Protein AF-A0A133VHR5-F1 (afdb_monomer_lite)

Sequence (218 aa):
MLFYFDTDESASPFDILMAHDAGFDEVVPYQGVTADRVGELVQDAIFPRGPKGVKHTSFFMGGSDVEEVKEILENTKDAMFPPFEASVMVDPRGSNTTASAMVAKVERGLAEIGEGSLENKKVVILAGTGPVGRIAAMLCANEGADVTITSRNEDRAKNIAGDLSEESGHEIQGIRASSDEETYDAIKDAEVILSAGPEGVRIISEDTLKKLEGKTRV

Foldseek 3Di:
DEEEEELAQDDDPVVVVVCVVVPQPDYHYDYNDFLVRLLVVLLVLQPPLPLVCLQSYEYEYEYAPPVRSVSSVVSNVVSADPSRDYHYHYAYVNQQVLLVVVQVVQQVLCVVVVNHGLAAFAEEEFQLLDSNSLNNQLVSQLSHHAAEYEDQDQVSQQVSQVVSCVVNVGRYHGGYDNDQVSLLVRPLRGQEYHYPDDPPDDRHDPVSVVVSPDDHHD

InterPro domains:
  IPR006151 Quinate/shikimate 5-dehydrogenase/glutamyl-tRNA reductase [PF01488] (113-212)
  IPR015259 Methylene-tetrahydromethanopterin dehydrogenase, N-terminal [PF09176] (13-92)
  IPR036291 NAD(P)-binding domain superfamily [SSF51735] (108-195)
  IPR037089 Methylene-tetrahydromethanopterin dehydrogenase, N-terminal domain superfamily [G3DSA:3.40.50.10280] (1-125)
  IPR046346 Aminoacid dehydrogenase-like, N-terminal domain superfamily [SSF53223] (1-92)

Structure (mmCIF, N/CA/C/O backbone):
data_AF-A0A133VHR5-F1
#
_entry.id   AF-A0A133VHR5-F1
#
loop_
_atom_site.group_PDB
_atom_site.id
_atom_site.type_symbol
_atom_site.label_atom_id
_atom_site.label_alt_id
_atom_site.label_comp_id
_atom_site.label_asym_id
_atom_site.label_entity_id
_atom_site.label_seq_id
_atom_site.pdbx_PDB_ins_code
_atom_site.Cartn_x
_atom_site.Cartn_y
_atom_site.Cartn_z
_atom_site.occupancy
_atom_site.B_iso_or_equiv
_atom_site.auth_seq_id
_atom_site.auth_comp_id
_atom_site.auth_asym_id
_atom_site.auth_atom_id
_atom_site.pdbx_PDB_model_num
ATOM 1 N N . MET A 1 1 ? 5.607 -8.160 -22.522 1.00 94.56 1 MET A N 1
ATOM 2 C CA . MET A 1 1 ? 6.840 -8.547 -21.799 1.00 94.56 1 MET A CA 1
ATOM 3 C C . MET A 1 1 ? 6.965 -7.650 -20.592 1.00 94.56 1 MET A C 1
ATOM 5 O O . MET A 1 1 ? 6.921 -6.435 -20.768 1.00 94.56 1 MET A O 1
ATOM 9 N N . LEU A 1 2 ? 7.099 -8.247 -19.415 1.00 98.31 2 LEU A N 1
ATOM 10 C CA . LEU A 1 2 ? 7.311 -7.556 -18.153 1.00 98.31 2 LEU A CA 1
ATOM 11 C C . LEU A 1 2 ? 8.746 -7.781 -17.681 1.00 98.31 2 LEU A C 1
ATOM 13 O O . LEU A 1 2 ? 9.173 -8.925 -17.549 1.00 98.31 2 LEU A O 1
ATOM 17 N N . PHE A 1 3 ? 9.473 -6.705 -17.416 1.00 98.31 3 PHE A N 1
ATOM 18 C CA . PHE A 1 3 ? 10.715 -6.758 -16.655 1.00 98.31 3 PHE A CA 1
ATOM 19 C C . PHE A 1 3 ? 10.379 -6.513 -15.190 1.00 98.31 3 PHE A C 1
ATOM 21 O O . PHE A 1 3 ? 9.860 -5.453 -14.849 1.00 98.31 3 PHE A O 1
ATOM 28 N N . TYR A 1 4 ? 10.627 -7.506 -14.345 1.00 98.44 4 TYR A N 1
ATOM 29 C CA . TYR A 1 4 ? 10.383 -7.408 -12.913 1.00 98.44 4 TYR A CA 1
ATOM 30 C C . TYR A 1 4 ? 11.700 -7.109 -12.200 1.00 98.44 4 TYR A C 1
ATOM 32 O O . TYR A 1 4 ? 12.599 -7.942 -12.190 1.00 98.44 4 TYR A O 1
ATOM 40 N N . PHE A 1 5 ? 11.814 -5.913 -11.635 1.00 98.31 5 PHE A N 1
ATOM 41 C CA . PHE A 1 5 ? 12.939 -5.462 -10.831 1.00 98.31 5 PHE A CA 1
ATOM 42 C C . PHE A 1 5 ? 12.605 -5.635 -9.349 1.00 98.31 5 PHE A C 1
ATOM 44 O O . PHE A 1 5 ? 11.741 -4.943 -8.812 1.00 98.31 5 PHE A O 1
ATOM 51 N N . ASP A 1 6 ? 13.275 -6.586 -8.709 1.00 97.81 6 ASP A N 1
ATOM 52 C CA . ASP A 1 6 ? 13.144 -6.872 -7.284 1.00 97.81 6 ASP A CA 1
ATOM 53 C C . ASP A 1 6 ? 14.417 -6.422 -6.554 1.00 97.81 6 ASP A C 1
ATOM 55 O O . ASP A 1 6 ? 15.533 -6.732 -6.991 1.00 97.81 6 ASP A O 1
ATOM 59 N N . THR A 1 7 ? 14.256 -5.685 -5.454 1.00 97.81 7 THR A N 1
ATOM 60 C CA . THR A 1 7 ? 15.375 -5.272 -4.590 1.00 97.81 7 THR A CA 1
ATOM 61 C C . THR A 1 7 ? 15.960 -6.439 -3.801 1.00 97.81 7 THR A C 1
ATOM 63 O O . THR A 1 7 ? 17.101 -6.377 -3.349 1.00 97.81 7 THR A O 1
ATOM 66 N N . ASP A 1 8 ? 15.193 -7.512 -3.610 1.00 97.19 8 ASP A N 1
ATOM 67 C CA . ASP A 1 8 ? 15.601 -8.653 -2.805 1.00 97.19 8 ASP A CA 1
ATOM 68 C C . ASP A 1 8 ? 16.544 -9.581 -3.591 1.00 97.19 8 ASP A C 1
ATOM 70 O O . ASP A 1 8 ? 16.533 -9.649 -4.823 1.00 97.19 8 ASP A O 1
ATOM 74 N N . GLU A 1 9 ? 17.350 -10.369 -2.870 1.00 96.31 9 GLU A N 1
ATOM 75 C CA . GLU A 1 9 ? 18.269 -11.356 -3.467 1.00 96.31 9 GLU A CA 1
ATOM 76 C C . GLU A 1 9 ? 17.553 -12.425 -4.305 1.00 96.31 9 GLU A C 1
ATOM 78 O O . GLU A 1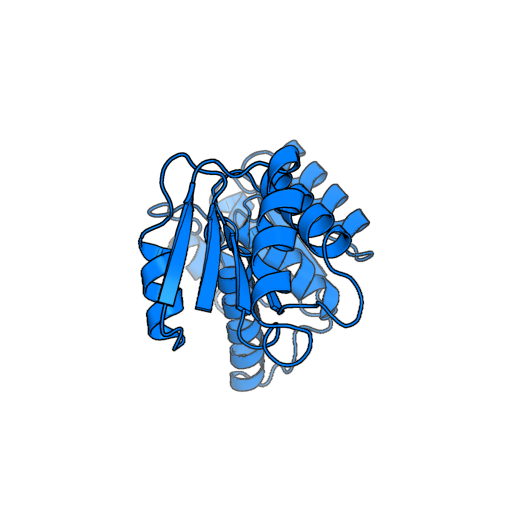 9 ? 18.168 -13.123 -5.108 1.00 96.31 9 GLU A O 1
ATOM 83 N N . SER A 1 10 ? 16.252 -12.608 -4.092 1.00 95.94 10 SER A N 1
ATOM 84 C CA . SER A 1 10 ? 15.419 -13.541 -4.837 1.00 95.94 10 SER A CA 1
ATOM 85 C C . SER A 1 10 ? 14.107 -12.872 -5.191 1.00 95.94 10 SER A C 1
ATOM 87 O O . SER A 1 10 ? 13.404 -12.387 -4.311 1.00 95.94 10 SER A O 1
ATOM 89 N N . ALA A 1 11 ? 13.770 -12.914 -6.478 1.00 95.19 11 ALA A N 1
ATOM 90 C CA . ALA A 1 11 ? 12.534 -12.344 -6.985 1.00 95.19 11 ALA A CA 1
ATOM 91 C C . ALA A 1 11 ? 11.340 -13.106 -6.412 1.00 95.19 11 ALA A C 1
ATOM 93 O O . ALA A 1 11 ? 11.332 -14.343 -6.411 1.00 95.19 11 ALA A O 1
ATOM 94 N N . SER A 1 12 ? 10.334 -12.369 -5.956 1.00 95.44 12 SER A N 1
ATOM 95 C CA . SER A 1 12 ? 9.112 -12.924 -5.381 1.00 95.44 12 SER A CA 1
ATOM 96 C C . SER A 1 12 ? 8.389 -13.871 -6.353 1.00 95.44 12 SER A C 1
ATOM 98 O O . SER A 1 12 ? 7.904 -13.440 -7.405 1.00 95.44 12 SER A O 1
ATOM 100 N N . PRO A 1 13 ? 8.234 -15.167 -6.013 1.00 95.81 13 PRO A N 1
ATOM 101 C CA . PRO A 1 13 ? 7.432 -16.079 -6.824 1.00 95.81 13 PRO A CA 1
ATOM 102 C C . PRO A 1 13 ? 5.958 -15.673 -6.874 1.00 95.81 13 PRO A C 1
ATOM 104 O O . PRO A 1 13 ? 5.289 -15.935 -7.869 1.00 95.81 13 PRO A O 1
ATOM 107 N N . PHE A 1 14 ? 5.457 -15.037 -5.809 1.00 94.88 14 PHE A N 1
ATOM 108 C CA . PHE A 1 14 ? 4.088 -14.534 -5.753 1.00 94.88 14 PHE A CA 1
ATOM 109 C C . PHE A 1 14 ? 3.848 -13.517 -6.867 1.00 94.88 14 PHE A C 1
ATOM 111 O O . PHE A 1 14 ? 2.909 -13.667 -7.643 1.00 94.88 14 PHE A O 1
ATOM 118 N N . ASP A 1 15 ? 4.744 -12.543 -7.007 1.00 96.06 15 ASP A N 1
ATOM 119 C CA . ASP A 1 15 ? 4.558 -11.475 -7.982 1.00 96.06 15 ASP A CA 1
ATO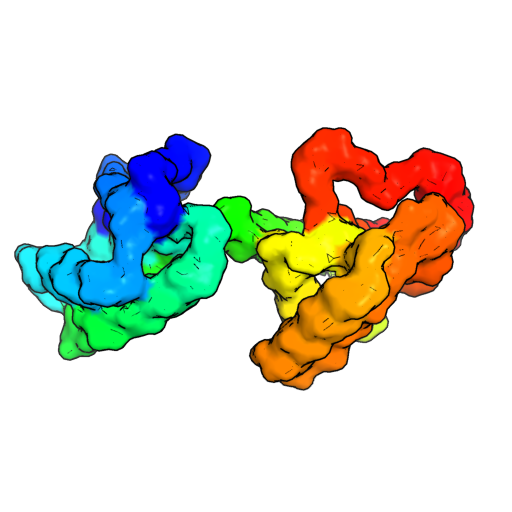M 120 C C . ASP A 1 15 ? 4.752 -11.954 -9.427 1.00 96.06 15 ASP A C 1
ATOM 122 O O . ASP A 1 15 ? 4.036 -11.522 -10.331 1.00 96.06 15 ASP A O 1
ATOM 126 N N . ILE A 1 16 ? 5.653 -12.918 -9.653 1.00 96.94 16 ILE A N 1
ATOM 127 C CA . ILE A 1 16 ? 5.813 -13.567 -10.964 1.00 96.94 16 ILE A CA 1
ATOM 128 C C . ILE A 1 16 ? 4.520 -14.288 -11.377 1.00 96.94 16 ILE A C 1
ATOM 130 O O . ILE A 1 16 ? 4.076 -14.152 -12.518 1.00 96.94 16 ILE A O 1
ATOM 134 N N . LEU A 1 17 ? 3.903 -15.039 -10.458 1.00 96.81 17 LEU A N 1
ATOM 135 C CA . LEU A 1 17 ? 2.634 -15.725 -10.720 1.00 96.81 17 LEU A CA 1
ATOM 136 C C . LEU A 1 17 ? 1.507 -14.723 -10.989 1.00 96.81 17 LEU A C 1
ATOM 138 O O . LEU A 1 17 ? 0.805 -14.856 -11.989 1.00 96.81 17 LEU A O 1
ATOM 142 N N . MET A 1 18 ? 1.391 -13.683 -10.159 1.00 95.56 18 MET A N 1
ATOM 143 C CA . MET A 1 18 ? 0.383 -12.634 -10.332 1.00 95.56 18 MET A CA 1
ATOM 144 C C . MET A 1 18 ? 0.521 -11.909 -11.675 1.00 95.56 18 MET A C 1
ATOM 146 O O . MET A 1 18 ? -0.486 -11.619 -12.319 1.00 95.56 18 MET A O 1
ATOM 150 N N . ALA A 1 19 ? 1.746 -11.646 -12.135 1.00 96.50 19 ALA A N 1
ATOM 151 C CA . ALA A 1 19 ? 1.981 -11.045 -13.443 1.00 96.50 19 ALA A CA 1
ATOM 152 C C . ALA A 1 19 ? 1.509 -11.950 -14.596 1.00 96.50 19 ALA A C 1
ATOM 154 O O . ALA A 1 19 ? 0.876 -11.472 -15.541 1.00 96.50 19 ALA A O 1
ATOM 155 N N . HIS A 1 20 ? 1.761 -13.258 -14.521 1.00 97.25 20 HIS A N 1
ATOM 156 C CA . HIS A 1 20 ? 1.242 -14.195 -15.519 1.00 97.25 20 HIS A CA 1
ATOM 157 C C . HIS A 1 20 ? -0.287 -14.293 -15.485 1.00 97.25 20 HIS A C 1
ATOM 159 O O . HIS A 1 20 ? -0.917 -14.233 -16.542 1.00 97.25 20 HIS A O 1
ATOM 165 N N . ASP A 1 21 ? -0.891 -14.359 -14.298 1.00 96.62 21 ASP A N 1
ATOM 166 C CA . ASP A 1 21 ? -2.350 -14.383 -14.138 1.00 96.62 21 ASP A CA 1
ATOM 167 C C . ASP A 1 21 ? -3.013 -13.080 -14.624 1.00 96.62 21 ASP A C 1
ATOM 169 O O . ASP A 1 21 ? -4.142 -13.098 -15.117 1.00 96.62 21 ASP A O 1
ATOM 173 N N . ALA A 1 22 ? -2.295 -11.952 -14.567 1.00 94.81 22 ALA A N 1
ATOM 174 C CA . ALA A 1 22 ? -2.710 -10.678 -15.156 1.00 94.81 22 ALA A CA 1
ATOM 175 C C . ALA A 1 22 ? -2.602 -10.639 -16.697 1.00 94.81 22 ALA A C 1
ATOM 177 O O . ALA A 1 22 ? -3.050 -9.674 -17.320 1.00 94.81 22 ALA A O 1
ATOM 178 N N . GLY A 1 23 ? -2.043 -11.679 -17.325 1.00 96.31 23 GLY A N 1
ATOM 179 C CA . GLY A 1 23 ? -1.989 -11.844 -18.778 1.00 96.31 23 GLY A CA 1
ATOM 180 C C . GLY A 1 23 ? -0.668 -11.441 -19.435 1.00 96.31 23 GLY A C 1
ATOM 181 O O . GLY A 1 23 ? -0.636 -11.272 -20.654 1.00 96.31 23 GLY A O 1
ATOM 182 N N . PHE A 1 24 ? 0.423 -11.275 -18.678 1.00 96.88 24 PHE A N 1
ATOM 183 C CA . PHE A 1 24 ? 1.741 -11.082 -19.285 1.00 96.88 24 PHE A CA 1
ATOM 184 C C . PHE A 1 24 ? 2.264 -12.390 -19.894 1.00 96.88 24 PHE A C 1
ATOM 186 O O . PHE A 1 24 ? 2.421 -13.395 -19.200 1.00 96.88 24 PHE A O 1
ATOM 193 N N . ASP A 1 25 ? 2.597 -12.347 -21.190 1.00 95.75 25 ASP A N 1
ATOM 194 C CA . ASP A 1 25 ? 3.140 -13.509 -21.912 1.00 95.75 25 ASP A CA 1
ATOM 195 C C . ASP A 1 25 ? 4.492 -13.970 -21.345 1.00 95.75 25 ASP A C 1
ATOM 197 O O . ASP A 1 25 ? 4.763 -15.159 -21.245 1.00 95.75 25 ASP A O 1
ATOM 201 N N . GLU A 1 26 ? 5.342 -13.010 -20.974 1.00 96.88 26 GLU A N 1
ATOM 202 C CA . GLU A 1 26 ? 6.712 -13.230 -20.511 1.00 96.88 26 GLU A CA 1
ATOM 203 C C . GLU A 1 26 ? 7.011 -12.283 -19.352 1.00 96.88 26 GLU A C 1
ATOM 205 O O . GLU A 1 26 ? 6.799 -11.067 -19.481 1.00 96.88 26 GLU A O 1
ATOM 210 N N . VAL A 1 27 ? 7.535 -12.843 -18.260 1.00 98.06 27 VAL A N 1
ATOM 211 C CA . VAL A 1 27 ? 7.960 -12.129 -17.052 1.00 98.06 27 VAL A CA 1
ATOM 212 C C . VAL A 1 27 ? 9.433 -12.447 -16.810 1.00 98.06 27 VAL A C 1
ATOM 214 O O . VAL A 1 27 ? 9.799 -13.595 -16.567 1.00 98.06 27 VAL A O 1
ATOM 217 N N . VAL A 1 28 ? 10.290 -11.431 -16.900 1.00 98.06 28 VAL A N 1
ATOM 218 C CA . VAL A 1 28 ? 11.746 -11.566 -16.770 1.00 98.06 28 VAL A CA 1
ATOM 219 C C . VAL A 1 28 ? 12.186 -10.955 -15.438 1.00 98.06 28 VAL A C 1
ATOM 221 O O . VAL A 1 28 ? 12.232 -9.726 -15.333 1.00 98.06 28 VAL A O 1
ATOM 224 N N . PRO A 1 29 ? 12.496 -11.772 -14.415 1.00 97.75 29 PRO A N 1
ATOM 225 C CA . PRO A 1 29 ? 12.917 -11.267 -13.117 1.00 97.75 29 PRO A CA 1
ATOM 226 C C . PRO A 1 29 ? 14.395 -10.860 -13.106 1.00 97.75 29 PRO A C 1
ATOM 228 O O . PRO A 1 29 ? 15.266 -11.591 -13.578 1.00 97.75 29 PRO A O 1
ATOM 231 N N . TYR A 1 30 ? 14.668 -9.721 -12.484 1.00 97.94 30 TYR A N 1
ATOM 232 C CA . TYR A 1 30 ? 15.981 -9.256 -12.061 1.00 97.94 30 TYR A CA 1
ATOM 233 C C . TYR A 1 30 ? 15.949 -9.087 -10.545 1.00 97.94 30 TYR A C 1
ATOM 235 O O . TYR A 1 30 ? 15.008 -8.528 -9.992 1.00 97.94 30 TYR A O 1
ATOM 243 N N . GLN A 1 31 ? 16.985 -9.596 -9.894 1.00 97.12 31 GLN A N 1
ATOM 244 C CA . GLN A 1 31 ? 17.107 -9.682 -8.441 1.00 97.12 31 GLN A CA 1
ATOM 245 C C . GLN A 1 31 ? 18.234 -8.767 -7.979 1.00 97.12 31 GLN A C 1
ATOM 247 O O . GLN A 1 31 ? 19.185 -8.548 -8.742 1.00 97.12 31 GLN A O 1
ATOM 252 N N . GLY A 1 32 ? 18.144 -8.262 -6.749 1.00 97.12 32 GLY A N 1
ATOM 253 C CA . GLY A 1 32 ? 19.105 -7.305 -6.209 1.00 97.12 32 GLY A CA 1
ATOM 254 C C . GLY A 1 32 ? 19.282 -6.096 -7.126 1.00 97.12 32 GLY A C 1
ATOM 255 O O . GLY A 1 32 ? 20.412 -5.670 -7.377 1.00 97.12 32 GLY A O 1
ATOM 256 N N . VAL A 1 33 ? 18.189 -5.622 -7.734 1.00 97.88 33 VAL A N 1
ATOM 257 C CA . VAL A 1 33 ? 18.219 -4.392 -8.528 1.00 97.88 33 VAL A CA 1
ATOM 258 C C . VAL A 1 33 ? 18.330 -3.223 -7.567 1.00 97.88 33 VAL A C 1
ATOM 260 O O . VAL A 1 33 ? 17.618 -3.170 -6.571 1.00 97.88 33 VAL A O 1
ATOM 263 N N . THR A 1 34 ? 19.223 -2.302 -7.896 1.00 98.19 34 THR A N 1
ATOM 264 C CA . THR A 1 34 ? 19.478 -1.088 -7.133 1.00 98.19 34 THR A CA 1
ATOM 265 C C . THR A 1 34 ? 19.182 0.145 -7.980 1.00 98.19 34 THR A C 1
ATOM 267 O O . THR A 1 34 ? 19.195 0.092 -9.220 1.00 98.19 34 THR A O 1
ATOM 270 N N . ALA A 1 35 ? 18.937 1.270 -7.319 1.00 97.75 35 ALA A N 1
ATOM 271 C CA . ALA A 1 35 ? 18.626 2.543 -7.943 1.00 97.75 35 ALA A CA 1
ATOM 272 C C . ALA A 1 35 ? 19.740 3.006 -8.894 1.00 97.75 35 ALA A C 1
ATOM 274 O O . ALA A 1 35 ? 19.448 3.492 -9.986 1.00 97.75 35 ALA A O 1
ATOM 275 N N . ASP A 1 36 ? 21.013 2.796 -8.549 1.00 96.81 36 ASP A N 1
ATOM 276 C CA . ASP A 1 36 ? 22.153 3.178 -9.393 1.00 96.81 36 ASP A CA 1
ATOM 277 C C . ASP A 1 36 ? 22.256 2.353 -10.686 1.00 96.81 36 ASP A C 1
ATOM 279 O O . ASP A 1 36 ? 22.803 2.828 -11.682 1.00 96.81 36 ASP A O 1
ATOM 283 N N . ARG A 1 37 ? 21.693 1.140 -10.705 1.00 96.38 37 ARG A N 1
ATOM 284 C CA . ARG A 1 37 ? 21.765 0.223 -11.850 1.00 96.38 37 ARG A CA 1
ATOM 285 C C . ARG A 1 37 ? 20.533 0.270 -12.753 1.00 96.38 37 ARG A C 1
ATOM 287 O O . ARG A 1 37 ? 20.636 -0.056 -13.938 1.00 96.38 37 ARG A O 1
ATOM 294 N N . VAL A 1 38 ? 19.360 0.635 -12.228 1.00 98.12 38 VAL A N 1
ATOM 295 C CA . VAL A 1 38 ? 18.099 0.477 -12.974 1.00 98.12 38 VAL A CA 1
ATOM 296 C C . VAL A 1 38 ? 18.048 1.301 -14.263 1.00 98.12 38 VAL A C 1
ATOM 298 O O . VAL A 1 38 ? 17.493 0.835 -15.257 1.00 98.12 38 VAL A O 1
ATOM 301 N N . GLY A 1 39 ? 18.676 2.480 -14.291 1.00 97.56 39 GLY A N 1
ATOM 302 C CA . GLY A 1 39 ? 18.651 3.357 -15.463 1.00 97.56 39 GLY A CA 1
ATOM 303 C C . GLY A 1 39 ? 19.212 2.691 -16.725 1.00 97.56 39 GLY A C 1
ATOM 304 O O . GLY A 1 39 ? 18.585 2.751 -17.784 1.00 97.56 39 GLY A O 1
ATOM 305 N N . GLU A 1 40 ? 20.343 1.989 -16.608 1.00 97.12 40 GLU A N 1
ATOM 306 C CA . GLU A 1 40 ? 20.947 1.250 -17.727 1.00 97.12 40 GLU A CA 1
ATOM 307 C C . GLU A 1 40 ? 20.036 0.106 -18.199 1.00 97.12 40 GLU A C 1
ATOM 309 O O . GLU A 1 40 ? 19.802 -0.052 -19.397 1.00 97.12 40 GLU A O 1
ATOM 314 N N . LEU A 1 41 ? 19.448 -0.646 -17.259 1.00 97.88 41 LEU A N 1
ATOM 315 C CA . LEU A 1 41 ? 18.530 -1.749 -17.571 1.00 97.88 41 LEU A CA 1
ATOM 316 C C . LEU A 1 41 ? 17.279 -1.265 -18.317 1.00 97.88 41 LEU A C 1
ATOM 318 O O . LEU A 1 41 ? 16.821 -1.916 -19.260 1.00 97.88 41 LEU A O 1
ATOM 322 N N . VAL A 1 42 ? 16.724 -0.125 -17.903 1.00 97.88 42 VAL A N 1
ATOM 323 C CA . VAL A 1 42 ? 15.549 0.485 -18.537 1.00 97.88 42 VAL A CA 1
ATOM 324 C C . VAL A 1 42 ? 15.887 0.937 -19.952 1.00 97.88 42 VAL A C 1
ATOM 326 O O . VAL A 1 42 ? 15.153 0.597 -20.882 1.00 97.88 42 VAL A O 1
ATOM 329 N N . GLN A 1 43 ? 17.010 1.636 -20.141 1.00 95.75 43 GLN A N 1
ATOM 330 C CA . GLN A 1 43 ? 17.453 2.083 -21.464 1.00 95.75 43 GLN A CA 1
ATOM 331 C C . GLN A 1 43 ? 17.658 0.903 -22.423 1.00 95.75 43 GLN A C 1
ATOM 333 O O . GLN A 1 43 ? 17.126 0.908 -23.539 1.00 95.75 43 GLN A O 1
ATOM 338 N N . ASP A 1 44 ? 18.329 -0.155 -21.968 1.00 96.12 44 ASP A N 1
ATOM 339 C CA . ASP A 1 44 ? 18.528 -1.378 -22.751 1.00 96.12 44 ASP A CA 1
ATOM 340 C C . ASP A 1 44 ? 17.200 -2.057 -23.134 1.00 96.12 44 ASP A C 1
ATOM 342 O O . ASP A 1 44 ? 17.082 -2.637 -24.217 1.00 96.12 44 ASP A O 1
ATOM 346 N N . ALA A 1 45 ? 16.172 -1.960 -22.288 1.00 96.19 45 ALA A N 1
ATOM 347 C CA . ALA A 1 45 ? 14.863 -2.559 -22.533 1.00 96.19 45 ALA A CA 1
ATOM 348 C C . ALA A 1 45 ? 13.955 -1.738 -23.474 1.00 96.19 45 ALA A C 1
ATOM 350 O O . ALA A 1 45 ? 13.125 -2.325 -24.183 1.00 96.19 45 ALA A O 1
ATOM 351 N N . ILE A 1 46 ? 14.084 -0.405 -23.516 1.00 95.81 46 ILE A N 1
ATOM 352 C CA . ILE A 1 46 ? 13.188 0.463 -24.310 1.00 95.81 46 ILE A CA 1
ATOM 353 C C . ILE A 1 46 ? 13.638 0.650 -25.769 1.00 95.81 46 ILE A C 1
ATOM 355 O O . ILE A 1 46 ? 12.790 0.823 -26.650 1.00 95.81 46 ILE A O 1
ATOM 359 N N . PHE A 1 47 ? 14.937 0.562 -26.075 1.00 93.62 47 PHE A N 1
ATOM 360 C CA . PHE A 1 47 ? 15.451 0.800 -27.434 1.00 93.62 47 PHE A CA 1
ATOM 361 C C . PHE A 1 47 ? 15.171 -0.299 -28.478 1.00 93.62 47 PHE A C 1
ATOM 363 O O . PHE A 1 47 ? 14.779 0.048 -29.599 1.00 93.62 47 PHE A O 1
ATOM 370 N N . PRO A 1 48 ? 15.329 -1.608 -28.189 1.00 93.06 48 PRO A N 1
ATOM 371 C CA . PRO A 1 48 ? 15.382 -2.644 -29.231 1.00 93.06 48 PRO A CA 1
ATOM 372 C C . PRO A 1 48 ? 14.117 -2.785 -30.086 1.00 93.06 48 PRO A C 1
ATOM 374 O O . PRO A 1 48 ? 14.171 -3.286 -31.209 1.00 93.06 48 PRO A O 1
ATOM 377 N N . ARG A 1 49 ? 12.962 -2.353 -29.567 1.00 88.62 49 ARG A N 1
ATOM 378 C CA . ARG A 1 49 ? 11.655 -2.458 -30.240 1.00 88.62 49 ARG A CA 1
ATOM 379 C C . ARG A 1 49 ? 11.216 -1.164 -30.933 1.00 88.62 49 ARG A C 1
ATOM 381 O O . ARG A 1 49 ? 10.157 -1.134 -31.570 1.00 88.62 49 ARG A O 1
ATOM 388 N N . GLY A 1 50 ? 12.023 -0.108 -30.835 1.00 92.31 50 GLY A N 1
ATOM 389 C CA . GLY A 1 50 ? 11.717 1.208 -31.379 1.00 92.31 50 GLY A CA 1
ATOM 390 C C . GLY A 1 50 ? 10.483 1.877 -30.743 1.00 92.31 50 GLY A C 1
ATOM 391 O O . GLY A 1 50 ? 9.758 1.265 -29.953 1.00 92.31 50 GLY A O 1
ATOM 392 N N . PRO A 1 51 ? 10.158 3.111 -31.167 1.00 92.75 51 PRO A N 1
ATOM 393 C CA . PRO A 1 51 ? 9.065 3.904 -30.590 1.00 92.75 51 PRO A CA 1
ATOM 394 C C . PRO A 1 51 ? 7.677 3.252 -30.650 1.00 92.75 51 PRO A C 1
ATOM 396 O O . PRO A 1 51 ? 6.810 3.515 -29.828 1.00 92.75 51 PRO A O 1
ATOM 399 N N . LYS A 1 52 ? 7.420 2.399 -31.651 1.00 93.19 52 LYS A N 1
ATOM 400 C CA . LYS A 1 52 ? 6.124 1.709 -31.781 1.00 93.19 52 LYS A CA 1
ATOM 401 C C . LYS A 1 52 ? 6.022 0.469 -30.902 1.00 93.19 52 LYS A C 1
ATOM 403 O O . LYS A 1 52 ? 4.909 0.083 -30.556 1.00 93.19 52 LYS A O 1
ATOM 408 N N . GLY A 1 53 ? 7.147 -0.187 -30.628 1.00 94.06 53 GLY A N 1
ATOM 409 C CA . GLY A 1 53 ? 7.182 -1.467 -29.934 1.00 94.06 53 GLY A CA 1
ATOM 410 C C . GLY A 1 53 ? 7.442 -1.352 -28.432 1.00 94.06 53 GLY A C 1
ATOM 411 O O . GLY A 1 53 ? 7.091 -2.280 -27.708 1.00 94.06 53 GLY A O 1
ATOM 412 N N . VAL A 1 54 ? 7.983 -0.221 -27.961 1.00 95.75 54 VAL A N 1
ATOM 413 C CA . VAL A 1 54 ? 8.235 0.052 -26.531 1.00 95.75 54 VAL A CA 1
ATOM 414 C C . VAL A 1 54 ? 6.974 -0.076 -25.667 1.00 95.75 54 VAL A C 1
ATOM 416 O O . VAL A 1 54 ? 7.037 -0.614 -24.571 1.00 95.75 54 VAL A O 1
ATOM 419 N N . LYS A 1 55 ? 5.795 0.247 -26.213 1.00 93.31 55 LYS A N 1
ATOM 420 C CA . LYS A 1 55 ? 4.492 0.060 -25.545 1.00 93.31 55 LYS A CA 1
ATOM 421 C C . LYS A 1 55 ? 4.141 -1.397 -25.190 1.00 93.31 55 LYS A C 1
ATOM 423 O O . LYS A 1 55 ? 3.151 -1.635 -24.513 1.00 93.31 55 LYS A O 1
ATOM 428 N N . HIS A 1 56 ? 4.883 -2.376 -25.716 1.00 94.81 56 HIS A N 1
ATOM 429 C CA . HIS A 1 56 ? 4.737 -3.807 -25.400 1.00 94.81 56 HIS A CA 1
ATOM 430 C C . HIS A 1 56 ? 5.779 -4.298 -24.377 1.00 94.81 56 HIS A C 1
ATOM 432 O O . HIS A 1 56 ? 5.938 -5.511 -24.159 1.00 94.81 56 HIS A O 1
ATOM 438 N N . THR A 1 57 ? 6.514 -3.354 -23.797 1.00 96.19 57 THR A N 1
ATOM 439 C CA . THR A 1 57 ? 7.415 -3.517 -22.664 1.00 96.19 57 THR A CA 1
ATOM 440 C C . THR A 1 57 ? 6.781 -2.831 -21.458 1.00 96.19 57 THR A C 1
ATOM 442 O O . THR A 1 57 ? 6.161 -1.773 -21.579 1.00 96.19 57 THR A O 1
ATOM 445 N N . SER A 1 58 ? 6.908 -3.449 -20.293 1.00 97.56 58 SER A N 1
ATOM 446 C CA . SER A 1 58 ? 6.477 -2.876 -19.022 1.00 97.56 58 SER A CA 1
ATOM 447 C C . SER A 1 58 ? 7.507 -3.203 -17.951 1.00 97.56 58 SER A C 1
ATOM 449 O O . SER A 1 58 ? 8.221 -4.202 -18.072 1.00 97.56 58 SER A O 1
ATOM 451 N N . PHE A 1 59 ? 7.559 -2.377 -16.916 1.00 98.38 59 PHE A N 1
ATOM 452 C CA . PHE A 1 59 ? 8.406 -2.572 -15.749 1.00 98.38 59 PHE A CA 1
ATOM 453 C C . PHE A 1 59 ? 7.532 -2.776 -14.518 1.00 98.38 59 PHE A C 1
ATOM 455 O O . PHE A 1 59 ? 6.559 -2.051 -14.316 1.00 98.38 59 PHE A O 1
ATOM 462 N N . PHE A 1 60 ? 7.880 -3.761 -13.705 1.00 98.38 60 PHE A N 1
ATOM 463 C CA . PHE A 1 60 ? 7.292 -3.970 -12.393 1.00 98.38 60 PHE A CA 1
ATOM 464 C C . PHE A 1 60 ? 8.390 -3.873 -11.340 1.00 98.38 60 PHE A C 1
ATOM 466 O O . PHE A 1 60 ? 9.460 -4.443 -11.529 1.00 98.38 60 PHE A O 1
ATOM 473 N N . MET A 1 61 ? 8.141 -3.134 -10.265 1.00 97.81 61 MET A N 1
ATOM 474 C CA . MET A 1 61 ? 9.096 -2.900 -9.186 1.00 97.81 61 MET A CA 1
ATOM 475 C C . MET A 1 61 ? 8.537 -3.452 -7.885 1.00 97.81 61 MET A C 1
ATOM 477 O O . MET A 1 61 ? 7.435 -3.082 -7.469 1.00 97.81 61 MET A O 1
ATOM 481 N N . GLY A 1 62 ? 9.303 -4.318 -7.240 1.00 96.94 62 GLY A N 1
ATOM 482 C CA . GLY A 1 62 ? 8.934 -4.938 -5.976 1.00 96.94 62 GLY A CA 1
ATOM 483 C C . GLY A 1 62 ? 10.149 -5.159 -5.087 1.00 96.94 62 GLY A C 1
ATOM 484 O O . GLY A 1 62 ? 11.21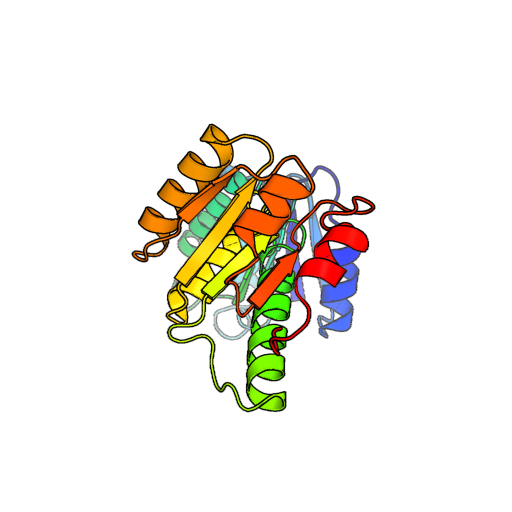9 -4.607 -5.327 1.00 96.94 62 GLY A O 1
ATOM 485 N N . GLY A 1 63 ? 9.960 -5.978 -4.058 1.00 96.06 63 GLY A N 1
ATOM 486 C CA . GLY A 1 63 ? 10.971 -6.246 -3.038 1.00 96.06 63 GLY A CA 1
ATOM 487 C C . GLY A 1 63 ? 10.632 -5.640 -1.681 1.00 96.06 63 GLY A C 1
ATOM 488 O O . GLY A 1 63 ? 9.566 -5.042 -1.494 1.00 96.06 63 GLY A O 1
ATOM 489 N N . SER A 1 64 ? 11.485 -5.908 -0.692 1.00 93.06 64 SER A N 1
ATOM 490 C CA . SER A 1 64 ? 11.258 -5.561 0.716 1.00 93.06 64 SER A CA 1
ATOM 491 C C . SER A 1 64 ? 11.732 -4.170 1.123 1.00 93.06 64 SER A C 1
ATOM 493 O O . SER A 1 64 ? 11.218 -3.645 2.116 1.00 93.06 64 SER A O 1
ATOM 495 N N . ASP A 1 65 ? 12.660 -3.571 0.377 1.00 93.56 65 ASP A N 1
ATOM 496 C CA . ASP A 1 65 ? 13.161 -2.228 0.657 1.00 93.56 65 ASP A CA 1
ATOM 497 C C . ASP A 1 65 ? 12.312 -1.180 -0.070 1.00 93.56 65 ASP A C 1
ATOM 499 O O . ASP A 1 65 ? 12.462 -0.920 -1.261 1.00 93.56 65 ASP A O 1
ATOM 503 N N . VAL A 1 66 ? 11.360 -0.601 0.660 1.00 90.75 66 VAL A N 1
ATOM 504 C CA . VAL A 1 66 ? 10.406 0.368 0.106 1.00 90.75 66 VAL A CA 1
ATOM 505 C C . VAL A 1 66 ? 11.100 1.649 -0.361 1.00 90.75 66 VAL A C 1
ATOM 507 O O . VAL A 1 66 ? 10.654 2.238 -1.342 1.00 90.75 66 VAL A O 1
ATOM 510 N N . GLU A 1 67 ? 12.157 2.089 0.324 1.00 91.56 67 GLU A N 1
ATOM 511 C CA . GLU A 1 67 ? 12.852 3.325 -0.049 1.00 91.56 67 GLU A CA 1
ATOM 512 C C . GLU A 1 67 ? 13.710 3.097 -1.296 1.00 91.56 67 GLU A C 1
ATOM 514 O O . GLU A 1 67 ? 13.619 3.879 -2.240 1.00 91.56 67 GLU A O 1
ATOM 519 N N . GLU A 1 68 ? 14.405 1.961 -1.384 1.00 96.94 68 GLU A N 1
ATOM 520 C CA . GLU A 1 68 ? 15.117 1.571 -2.608 1.00 96.94 68 GLU A CA 1
ATOM 521 C C . GLU A 1 68 ? 14.154 1.441 -3.804 1.00 96.94 68 GLU A C 1
ATOM 523 O O . GLU A 1 68 ? 14.441 1.922 -4.899 1.00 96.94 68 GLU A O 1
ATOM 528 N N . VAL A 1 69 ? 12.963 0.856 -3.605 1.00 97.19 69 VAL A N 1
ATOM 529 C CA . VAL A 1 69 ? 11.931 0.765 -4.655 1.00 97.19 69 VAL A CA 1
ATOM 530 C C . VAL A 1 69 ? 11.460 2.149 -5.121 1.00 97.19 69 VAL A C 1
ATOM 532 O O . VAL A 1 69 ? 11.222 2.335 -6.318 1.00 97.19 69 VAL A O 1
ATOM 535 N N . LYS A 1 70 ? 11.335 3.130 -4.217 1.00 94.56 70 LYS A N 1
ATOM 536 C CA . LYS A 1 70 ? 10.994 4.516 -4.586 1.00 94.56 70 LYS A CA 1
ATOM 537 C C . LYS A 1 70 ? 12.099 5.158 -5.425 1.00 94.56 70 LYS A C 1
ATOM 539 O O . LYS A 1 70 ? 11.796 5.780 -6.441 1.00 94.56 70 LYS A O 1
ATOM 544 N N . GLU A 1 71 ? 13.363 4.982 -5.048 1.00 97.88 71 GLU A N 1
ATOM 545 C CA . GLU A 1 71 ? 14.492 5.504 -5.830 1.00 97.88 71 GLU A CA 1
ATOM 546 C C . GLU A 1 71 ? 14.586 4.830 -7.210 1.00 97.88 71 GLU A C 1
ATOM 548 O O . GLU A 1 71 ? 14.777 5.498 -8.229 1.00 97.88 71 GLU A O 1
ATOM 553 N N . ILE A 1 72 ? 14.356 3.515 -7.272 1.00 98.38 72 ILE A N 1
ATOM 554 C CA . ILE A 1 72 ? 14.264 2.753 -8.523 1.00 98.38 72 ILE A CA 1
ATOM 555 C C . ILE A 1 72 ? 13.148 3.289 -9.430 1.00 98.38 72 ILE A C 1
ATOM 557 O O . ILE A 1 72 ? 13.343 3.385 -10.648 1.00 98.38 72 ILE A O 1
ATOM 561 N N . LEU A 1 73 ? 11.989 3.639 -8.864 1.00 98.06 73 LEU A N 1
ATOM 562 C CA . LEU A 1 73 ? 10.876 4.219 -9.614 1.00 98.06 73 LEU A CA 1
ATOM 563 C C . LEU A 1 73 ? 11.271 5.542 -10.266 1.00 98.06 73 LEU A C 1
ATOM 565 O O . LEU A 1 73 ? 11.053 5.708 -11.470 1.00 98.06 73 LEU A O 1
ATOM 569 N N . GLU A 1 74 ? 11.856 6.463 -9.503 1.00 98.00 74 GLU A N 1
ATOM 570 C CA . GLU A 1 74 ? 12.254 7.768 -10.036 1.00 98.00 74 GLU A CA 1
ATOM 571 C C . GLU A 1 74 ? 13.347 7.623 -11.102 1.00 98.00 74 GLU A C 1
ATOM 573 O O . GLU A 1 74 ? 13.175 8.121 -12.215 1.00 98.00 74 GLU A O 1
ATOM 578 N N . ASN A 1 75 ? 14.380 6.812 -10.857 1.00 98.38 75 ASN A N 1
ATOM 579 C CA . ASN A 1 75 ? 15.435 6.576 -11.847 1.00 98.38 75 ASN A CA 1
ATOM 580 C C . ASN A 1 75 ? 14.918 5.869 -13.110 1.00 98.38 75 ASN A C 1
ATOM 582 O O . ASN A 1 75 ? 15.416 6.109 -14.211 1.00 98.38 75 ASN A O 1
ATOM 586 N N . THR A 1 76 ? 13.897 5.018 -12.989 1.00 98.31 76 THR A N 1
ATOM 587 C CA . THR A 1 76 ? 13.236 4.405 -14.151 1.00 98.31 76 THR A CA 1
ATOM 588 C C . THR A 1 76 ? 12.451 5.427 -14.961 1.00 98.31 76 THR A C 1
ATOM 590 O O . THR A 1 76 ? 12.497 5.389 -16.191 1.00 98.31 76 THR A O 1
ATOM 593 N N . LYS A 1 77 ? 11.738 6.345 -14.298 1.00 97.62 77 LYS A N 1
ATOM 594 C CA . LYS A 1 77 ? 11.014 7.434 -14.968 1.00 97.62 77 LYS A CA 1
ATOM 595 C C . LYS A 1 77 ? 11.987 8.361 -15.694 1.00 97.62 77 LYS A C 1
ATOM 597 O O . LYS A 1 77 ? 11.755 8.654 -16.863 1.00 97.62 77 LYS A O 1
ATOM 602 N N . ASP A 1 78 ? 13.095 8.725 -15.053 1.00 97.88 78 ASP A N 1
ATOM 603 C CA . ASP A 1 78 ? 14.136 9.588 -15.625 1.00 97.88 78 ASP A CA 1
ATOM 604 C C . ASP A 1 78 ? 14.899 8.933 -16.787 1.00 97.88 78 ASP A C 1
ATOM 606 O O . ASP A 1 78 ? 15.366 9.613 -17.703 1.00 97.88 78 ASP A O 1
ATOM 610 N N . ALA A 1 79 ? 15.021 7.603 -16.781 1.00 97.38 79 ALA A N 1
ATOM 611 C CA . ALA A 1 79 ? 15.653 6.853 -17.863 1.00 97.38 79 ALA A CA 1
ATOM 612 C C . ALA A 1 79 ? 14.784 6.755 -19.133 1.00 97.38 79 ALA A C 1
ATOM 614 O O . ALA A 1 79 ? 15.311 6.454 -20.210 1.00 97.38 79 ALA A O 1
ATOM 615 N N . MET A 1 80 ? 13.475 7.006 -19.028 1.00 96.88 80 MET A N 1
ATOM 616 C CA . MET A 1 80 ? 12.548 7.045 -20.160 1.00 96.88 80 MET A CA 1
ATOM 617 C C . MET A 1 80 ? 12.421 8.464 -20.722 1.00 96.88 80 MET A C 1
ATOM 619 O O . MET A 1 80 ? 12.527 9.459 -20.013 1.00 96.88 80 MET A O 1
ATOM 623 N N . PHE A 1 81 ? 12.175 8.574 -22.025 1.00 96.06 81 PHE A N 1
ATOM 624 C CA . PHE A 1 81 ? 11.992 9.869 -22.680 1.00 96.06 81 PHE A CA 1
ATOM 625 C C . PHE A 1 81 ? 11.175 9.711 -23.962 1.00 96.06 81 PHE A C 1
ATOM 627 O O . PHE A 1 81 ? 11.332 8.702 -24.649 1.00 96.06 81 PHE A O 1
ATOM 634 N N . PRO A 1 82 ? 10.353 10.694 -24.369 1.00 95.25 82 PRO A N 1
ATOM 635 C CA . PRO A 1 82 ? 9.570 10.573 -25.592 1.00 95.25 82 PRO A CA 1
ATOM 636 C C . PRO A 1 82 ? 10.443 10.332 -26.840 1.00 95.25 82 PRO A C 1
ATOM 638 O O . PRO A 1 82 ? 11.433 11.041 -27.042 1.00 95.25 82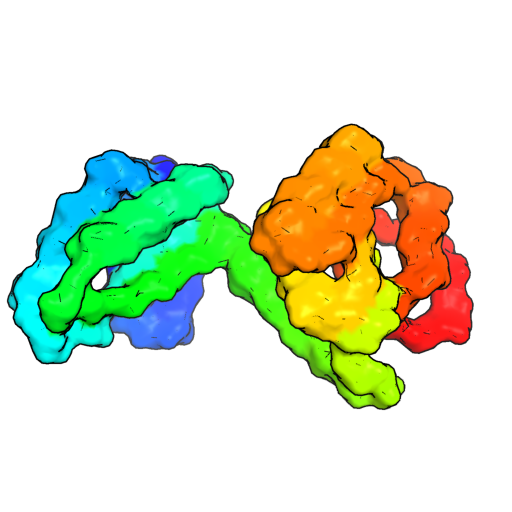 PRO A O 1
ATOM 641 N N . PRO A 1 83 ? 10.080 9.394 -27.739 1.00 94.50 83 PRO A N 1
ATOM 642 C CA . PRO A 1 83 ? 8.901 8.514 -27.720 1.00 94.50 83 PRO A CA 1
ATOM 643 C C . PRO A 1 83 ? 9.160 7.106 -27.123 1.00 94.50 83 PRO A C 1
ATOM 645 O O . PRO A 1 83 ? 8.424 6.167 -27.426 1.00 94.50 83 PRO A O 1
ATOM 648 N N . PHE A 1 84 ? 10.236 6.922 -26.362 1.00 96.75 84 PHE A N 1
ATOM 649 C CA . PHE A 1 84 ? 10.651 5.670 -25.725 1.00 96.75 84 PHE A CA 1
ATOM 650 C C . PHE A 1 84 ? 10.171 5.606 -24.270 1.00 96.75 84 PHE A C 1
ATOM 652 O O . PHE A 1 84 ? 10.940 5.770 -23.327 1.00 96.75 84 PHE A O 1
ATOM 659 N N . GLU A 1 85 ? 8.875 5.356 -24.103 1.00 95.38 85 GLU A N 1
ATOM 660 C CA . GLU A 1 85 ? 8.218 5.272 -22.797 1.00 95.38 85 GLU A CA 1
ATOM 661 C C . GLU A 1 85 ? 7.477 3.937 -22.661 1.00 95.38 85 GLU A C 1
ATOM 663 O O . GLU A 1 85 ? 6.865 3.443 -23.614 1.00 95.38 85 GLU A O 1
ATOM 668 N N . ALA A 1 86 ? 7.533 3.350 -21.469 1.00 96.44 86 ALA A N 1
ATOM 669 C CA . ALA A 1 86 ? 6.902 2.083 -21.123 1.00 96.44 86 ALA A CA 1
ATOM 670 C C . ALA A 1 86 ? 6.049 2.239 -19.856 1.00 96.44 86 ALA A C 1
ATOM 672 O O . ALA A 1 86 ? 6.243 3.157 -19.061 1.00 96.44 86 ALA A O 1
ATOM 673 N N . SER A 1 87 ? 5.091 1.334 -19.660 1.00 96.75 87 SER A N 1
ATOM 674 C CA . SER A 1 87 ? 4.275 1.318 -18.442 1.00 96.75 87 SER A CA 1
ATOM 675 C C . SER A 1 87 ? 5.085 0.821 -17.248 1.00 96.75 87 SER A C 1
ATOM 677 O O . SER A 1 87 ? 5.842 -0.143 -17.375 1.00 96.75 87 SER A O 1
ATOM 679 N N . VAL A 1 88 ? 4.880 1.445 -16.089 1.00 97.50 88 VAL A N 1
ATOM 680 C CA . VAL A 1 88 ? 5.530 1.086 -14.825 1.00 97.50 88 VAL A CA 1
ATOM 681 C C . VAL A 1 88 ? 4.466 0.748 -13.783 1.00 97.50 88 VAL A C 1
ATOM 683 O O . VAL A 1 88 ? 3.466 1.455 -13.666 1.00 97.50 88 VAL A O 1
ATOM 686 N N . MET A 1 89 ? 4.691 -0.324 -13.029 1.00 96.56 89 MET A N 1
ATOM 687 C CA . MET A 1 89 ? 3.914 -0.718 -11.855 1.00 96.56 89 MET A CA 1
ATOM 688 C C . MET A 1 89 ? 4.854 -0.870 -10.657 1.00 96.56 89 MET A C 1
ATOM 690 O O . MET A 1 89 ? 5.971 -1.359 -10.809 1.00 96.56 89 MET A O 1
ATOM 694 N N . VAL A 1 90 ? 4.394 -0.483 -9.469 1.00 96.88 90 VAL A N 1
ATOM 695 C CA . VAL A 1 90 ? 5.176 -0.540 -8.227 1.00 96.88 90 VAL A CA 1
ATOM 696 C C . VAL A 1 90 ? 4.344 -1.191 -7.140 1.00 96.88 90 VAL A C 1
ATOM 698 O O . VAL A 1 90 ? 3.225 -0.744 -6.886 1.00 96.88 90 VAL A O 1
ATOM 701 N N . ASP A 1 91 ? 4.870 -2.232 -6.500 1.00 96.38 91 ASP A N 1
ATOM 702 C CA . ASP A 1 91 ? 4.159 -2.940 -5.435 1.00 96.38 91 ASP A CA 1
ATOM 703 C C . ASP A 1 91 ? 5.108 -3.649 -4.448 1.00 96.38 91 ASP A C 1
ATOM 705 O O . ASP A 1 91 ? 5.158 -4.881 -4.388 1.00 96.38 91 ASP A O 1
ATOM 709 N N . PRO A 1 92 ? 5.889 -2.902 -3.643 1.00 94.31 92 PRO A N 1
ATOM 710 C CA . PRO A 1 92 ? 6.807 -3.505 -2.687 1.00 94.31 92 PRO A CA 1
ATOM 711 C C . PRO A 1 92 ? 6.025 -4.334 -1.667 1.00 94.31 92 PRO A C 1
ATOM 713 O O . PRO A 1 92 ? 5.172 -3.812 -0.938 1.00 94.31 92 PRO A O 1
ATOM 716 N N . ARG A 1 93 ? 6.295 -5.645 -1.649 1.00 89.69 93 ARG A N 1
ATOM 717 C CA . ARG A 1 93 ? 5.618 -6.656 -0.817 1.00 89.69 93 ARG A CA 1
ATOM 718 C C . ARG A 1 93 ? 4.083 -6.591 -0.873 1.00 89.69 93 ARG A C 1
ATOM 720 O O . ARG A 1 93 ? 3.428 -6.824 0.143 1.00 89.69 93 ARG A O 1
ATOM 727 N N . GLY A 1 94 ? 3.502 -6.264 -2.028 1.00 92.81 94 GLY A N 1
ATOM 728 C CA . GLY A 1 94 ? 2.044 -6.226 -2.187 1.00 92.81 94 GLY A CA 1
ATOM 729 C C . GLY A 1 94 ? 1.361 -5.029 -1.518 1.00 92.81 94 GLY A C 1
ATOM 730 O O . GLY A 1 94 ? 0.145 -5.049 -1.312 1.00 92.81 94 GLY A O 1
ATOM 731 N N . SER A 1 95 ? 2.122 -4.023 -1.076 1.00 93.50 95 SER A N 1
ATOM 732 C CA . SER A 1 95 ? 1.593 -2.935 -0.250 1.00 93.50 95 SER A CA 1
ATOM 733 C C . SER A 1 95 ? 0.602 -2.031 -0.976 1.00 93.50 95 SER A C 1
ATOM 735 O O . SER A 1 95 ? -0.444 -1.719 -0.401 1.00 93.50 95 SER A O 1
ATOM 737 N N . ASN A 1 96 ? 0.884 -1.661 -2.226 1.00 95.31 96 ASN A N 1
ATOM 738 C CA . ASN A 1 96 ? 0.019 -0.794 -3.019 1.00 95.31 96 ASN A CA 1
ATOM 739 C C . ASN A 1 96 ? -1.239 -1.547 -3.436 1.00 95.31 96 ASN A C 1
ATOM 741 O O . ASN A 1 96 ? -2.347 -1.073 -3.191 1.00 95.31 96 ASN A O 1
ATOM 745 N N . THR A 1 97 ? -1.094 -2.750 -3.994 1.00 95.25 97 THR A N 1
ATOM 746 C CA . THR A 1 97 ? -2.253 -3.521 -4.468 1.00 95.25 97 THR A CA 1
ATOM 747 C C . THR A 1 97 ? -3.174 -3.936 -3.326 1.00 95.25 97 THR A C 1
ATOM 749 O O . THR A 1 97 ? -4.394 -3.798 -3.448 1.00 95.25 97 THR A O 1
ATOM 752 N N . THR A 1 98 ? -2.622 -4.371 -2.187 1.00 95.69 98 THR A N 1
ATOM 753 C CA . THR A 1 98 ? -3.419 -4.740 -1.006 1.00 95.69 98 THR A CA 1
ATOM 754 C C . THR A 1 98 ? -4.146 -3.528 -0.436 1.00 95.69 98 THR A C 1
ATOM 756 O O . THR A 1 98 ? -5.336 -3.628 -0.138 1.00 95.69 98 THR A O 1
ATOM 759 N N . ALA A 1 99 ? -3.471 -2.382 -0.302 1.00 97.38 99 ALA A N 1
ATOM 760 C CA . ALA A 1 99 ? -4.098 -1.165 0.202 1.00 97.38 99 ALA A CA 1
ATOM 761 C C . ALA A 1 99 ? -5.205 -0.665 -0.735 1.00 97.38 99 ALA A C 1
ATOM 763 O O . ALA A 1 99 ? -6.313 -0.397 -0.275 1.00 97.38 99 ALA A O 1
ATOM 764 N N . SER A 1 100 ? -4.958 -0.619 -2.047 1.00 97.25 100 SER A N 1
ATOM 765 C CA . SER A 1 100 ? -5.973 -0.230 -3.033 1.00 97.25 100 SER A CA 1
ATOM 766 C C . SER A 1 100 ? -7.175 -1.174 -3.021 1.00 97.25 100 SER A C 1
ATOM 768 O O . SER A 1 100 ? -8.318 -0.718 -3.020 1.00 97.25 100 SER A O 1
ATOM 770 N N . ALA A 1 101 ? -6.948 -2.490 -2.955 1.00 97.25 101 ALA A N 1
ATOM 771 C CA . ALA A 1 101 ? -8.031 -3.464 -2.860 1.00 97.25 101 ALA A CA 1
ATOM 772 C C . ALA A 1 101 ? -8.822 -3.316 -1.550 1.00 97.25 101 ALA A C 1
ATOM 774 O O . ALA A 1 101 ? -10.048 -3.431 -1.558 1.00 97.25 101 ALA A O 1
ATOM 775 N N . MET A 1 102 ? -8.134 -3.046 -0.438 1.00 97.56 102 MET A N 1
ATOM 776 C CA . MET A 1 102 ? -8.744 -2.809 0.869 1.00 97.56 102 MET A CA 1
ATOM 777 C C . MET A 1 102 ? -9.659 -1.580 0.838 1.00 97.56 102 MET A C 1
ATOM 779 O O . MET A 1 102 ? -10.823 -1.692 1.215 1.00 97.56 102 MET A O 1
ATOM 783 N N . VAL A 1 103 ? -9.180 -0.444 0.326 1.00 97.94 103 VAL A N 1
ATOM 784 C CA . VAL A 1 103 ? -9.969 0.795 0.227 1.00 97.94 103 VAL A CA 1
ATOM 785 C C . VAL A 1 103 ? -11.157 0.624 -0.724 1.00 97.94 103 VAL A C 1
ATOM 787 O O . VAL A 1 103 ? -12.285 0.924 -0.341 1.00 97.94 103 VAL A O 1
ATOM 790 N N . ALA A 1 104 ? -10.965 0.007 -1.893 1.00 98.00 104 ALA A N 1
ATOM 791 C CA . ALA A 1 104 ? -12.064 -0.271 -2.825 1.00 98.00 104 ALA A CA 1
ATOM 792 C C . ALA A 1 104 ? -13.150 -1.184 -2.214 1.00 98.00 104 ALA A C 1
ATOM 794 O O . ALA A 1 104 ? -14.343 -1.049 -2.501 1.00 98.00 104 ALA A O 1
ATOM 795 N N . LYS A 1 105 ? -12.758 -2.139 -1.357 1.00 97.75 105 LYS A N 1
ATOM 796 C CA . LYS A 1 105 ? -13.706 -2.973 -0.604 1.00 97.75 105 LYS A CA 1
ATOM 797 C C . LYS A 1 105 ? -14.471 -2.168 0.437 1.00 97.75 105 LYS A C 1
ATOM 799 O O . LYS A 1 105 ? -15.659 -2.436 0.610 1.00 97.75 105 LYS A O 1
ATOM 804 N N . VAL A 1 106 ? -13.824 -1.202 1.087 1.00 97.75 106 VAL A N 1
ATOM 805 C CA . VAL A 1 106 ? -14.489 -0.303 2.033 1.00 97.75 106 VAL A CA 1
ATOM 806 C C . VAL A 1 106 ? -15.538 0.544 1.334 1.00 97.75 106 VAL A C 1
ATOM 808 O O . VAL A 1 106 ? -16.685 0.540 1.768 1.00 97.75 106 VAL A O 1
ATOM 811 N N . GLU A 1 107 ? -15.187 1.213 0.236 1.00 97.06 107 GLU A N 1
ATOM 812 C CA . GLU A 1 107 ? -16.134 2.045 -0.517 1.00 97.06 107 GLU A CA 1
ATOM 813 C C . GLU A 1 107 ? -17.353 1.244 -0.968 1.00 97.06 107 GLU A C 1
ATOM 815 O O . GLU A 1 107 ? -18.500 1.662 -0.802 1.00 97.06 107 GLU A O 1
ATOM 820 N N . ARG A 1 108 ? -17.113 0.032 -1.480 1.00 97.06 108 ARG A N 1
ATOM 821 C CA . ARG A 1 108 ? -18.192 -0.886 -1.829 1.00 97.06 108 ARG A CA 1
ATOM 822 C C . ARG A 1 108 ? -19.043 -1.252 -0.610 1.00 97.06 108 ARG A C 1
ATOM 824 O O . ARG A 1 108 ? -20.265 -1.268 -0.724 1.00 97.06 108 ARG A O 1
ATOM 831 N N . GLY A 1 109 ? -18.416 -1.555 0.525 1.00 96.88 109 GLY A N 1
ATOM 832 C CA . GLY A 1 109 ? -19.109 -1.874 1.772 1.00 96.88 109 GLY A CA 1
ATOM 833 C C . GLY A 1 109 ? -19.995 -0.724 2.250 1.00 96.88 109 GLY A C 1
ATOM 834 O O . GLY A 1 109 ? -21.166 -0.950 2.545 1.00 96.88 109 GLY A O 1
ATOM 835 N N . LEU A 1 110 ? -19.475 0.508 2.240 1.00 96.75 110 LEU A N 1
ATOM 836 C CA . LEU A 1 110 ? -20.207 1.729 2.597 1.00 96.75 110 LEU A CA 1
ATOM 837 C C . LEU A 1 110 ? -21.417 1.950 1.681 1.00 96.75 110 LEU A C 1
ATOM 839 O O . LEU A 1 110 ? -22.518 2.227 2.163 1.00 96.75 110 LEU A O 1
ATOM 843 N N . ALA A 1 111 ? -21.249 1.751 0.373 1.00 95.38 111 ALA A N 1
ATOM 844 C CA . ALA A 1 111 ? -22.350 1.822 -0.581 1.00 95.38 111 ALA A CA 1
ATOM 845 C C . ALA A 1 111 ? -23.418 0.741 -0.323 1.00 95.38 111 ALA A C 1
ATOM 847 O O . ALA A 1 111 ? -24.613 1.036 -0.370 1.00 95.38 111 ALA A O 1
ATOM 848 N N . GLU A 1 112 ? -23.011 -0.495 -0.014 1.00 95.88 112 GLU A N 1
ATOM 849 C CA . GLU A 1 112 ? -23.920 -1.616 0.275 1.00 95.88 112 GLU A CA 1
ATOM 850 C C . GLU A 1 112 ? -24.753 -1.393 1.551 1.00 95.88 112 GLU A C 1
ATOM 852 O O . GLU A 1 112 ? -25.912 -1.813 1.599 1.00 95.88 112 GLU A O 1
ATOM 857 N N . ILE A 1 113 ? -24.210 -0.696 2.557 1.00 94.75 113 ILE A N 1
ATOM 858 C CA . ILE A 1 113 ? -24.936 -0.346 3.793 1.00 94.75 113 ILE A CA 1
ATOM 859 C C . ILE A 1 113 ? -25.669 1.005 3.726 1.00 94.75 113 ILE A C 1
ATOM 861 O O . ILE A 1 113 ? -26.318 1.390 4.697 1.00 94.75 113 ILE A O 1
ATOM 865 N N . GLY A 1 114 ? -25.608 1.712 2.591 1.00 94.12 114 GLY A N 1
ATOM 866 C CA . GLY A 1 114 ? -26.293 2.993 2.383 1.00 94.12 114 GLY A CA 1
ATOM 867 C C . GLY A 1 114 ? -25.599 4.213 3.002 1.00 94.12 114 GLY A C 1
ATOM 868 O O . GLY A 1 114 ? -26.218 5.271 3.088 1.00 94.12 114 GLY A O 1
ATOM 869 N N . GLU A 1 115 ? -24.333 4.082 3.403 1.00 93.19 115 GLU A N 1
ATOM 870 C CA . GLU A 1 115 ? -23.519 5.150 4.006 1.00 93.19 115 GLU A CA 1
ATOM 871 C C . GLU A 1 115 ? -22.748 5.986 2.968 1.00 93.19 115 GLU A C 1
ATOM 873 O O . GLU A 1 115 ? -22.194 7.030 3.306 1.00 93.19 115 GLU A O 1
ATOM 878 N N . GLY A 1 116 ? -22.746 5.569 1.697 1.00 92.56 116 GLY A N 1
ATOM 879 C CA . GLY A 1 116 ? -22.183 6.344 0.589 1.00 92.56 116 GLY A CA 1
ATOM 880 C C . GLY A 1 116 ? -20.685 6.112 0.385 1.00 92.56 116 GLY A C 1
ATOM 881 O O . GLY A 1 116 ? -20.282 4.987 0.099 1.00 92.56 116 GLY A O 1
ATOM 882 N N . SER A 1 117 ? -19.891 7.182 0.457 1.00 94.94 117 SER A N 1
ATOM 883 C CA . SER A 1 117 ? -18.440 7.192 0.218 1.00 94.94 117 SER A CA 1
ATOM 884 C C . SER A 1 117 ? -17.640 7.324 1.521 1.00 94.94 117 SER A C 1
ATOM 886 O O . SER A 1 117 ? -18.204 7.387 2.614 1.00 94.94 117 SER A O 1
ATOM 888 N N . LEU A 1 118 ? -16.310 7.368 1.396 1.00 97.00 118 LEU A N 1
ATOM 889 C CA . LEU A 1 118 ? -15.365 7.624 2.489 1.00 97.00 118 LEU A CA 1
ATOM 890 C C . LEU A 1 118 ? -15.351 9.080 2.981 1.00 97.00 118 LEU A C 1
ATOM 892 O O . LEU A 1 118 ? -14.791 9.360 4.041 1.00 97.00 118 LEU A O 1
ATOM 896 N N . GLU A 1 119 ? -15.974 9.999 2.247 1.00 97.12 119 GLU A N 1
ATOM 897 C CA . GLU A 1 119 ? -15.926 11.426 2.551 1.00 97.12 119 GLU A CA 1
ATOM 898 C C . GLU A 1 119 ? -16.525 11.714 3.940 1.00 97.12 119 GLU A C 1
ATOM 900 O O . GLU A 1 119 ? -17.664 11.346 4.239 1.00 97.12 119 GLU A O 1
ATOM 905 N N . ASN A 1 120 ? -15.763 12.399 4.795 1.00 96.25 120 ASN A N 1
ATOM 906 C CA . ASN A 1 120 ? -16.098 12.704 6.190 1.00 96.25 120 ASN A CA 1
ATOM 907 C C . ASN A 1 120 ? -16.296 11.474 7.102 1.00 96.25 120 ASN A C 1
ATOM 909 O O . ASN A 1 120 ? -16.802 11.628 8.218 1.00 96.25 120 ASN A O 1
ATOM 913 N N . LYS A 1 121 ? -15.909 10.266 6.664 1.00 97.75 121 LYS A N 1
ATOM 914 C CA . LYS A 1 121 ? -15.988 9.049 7.483 1.00 97.75 121 LYS A CA 1
ATOM 915 C C . LYS A 1 121 ? -14.805 8.932 8.427 1.00 97.75 121 LYS A C 1
ATOM 917 O O . LYS A 1 121 ? -13.667 9.187 8.042 1.00 97.75 121 LYS A O 1
ATOM 922 N N . LYS A 1 122 ? -15.062 8.462 9.648 1.00 97.94 122 LYS A N 1
ATOM 923 C CA . LYS A 1 122 ? -14.000 8.130 10.611 1.00 97.94 122 LYS A CA 1
ATOM 924 C C . LYS A 1 122 ? -13.402 6.762 10.316 1.00 97.94 122 LYS A C 1
ATOM 926 O O . LYS A 1 122 ? -14.033 5.736 10.596 1.00 97.94 122 LYS A O 1
ATOM 931 N N . VAL A 1 123 ? -12.180 6.749 9.794 1.00 98.62 123 VAL A N 1
ATOM 932 C CA . VAL A 1 123 ? -11.444 5.539 9.420 1.00 98.62 123 VAL A CA 1
ATOM 933 C C . VAL A 1 123 ? -10.317 5.292 10.413 1.00 98.62 123 VAL A C 1
ATOM 935 O O . VAL A 1 123 ? -9.428 6.123 10.587 1.00 98.62 123 VAL A O 1
ATOM 938 N N . VAL A 1 124 ? -10.308 4.110 11.030 1.00 98.62 124 VAL A N 1
ATOM 939 C CA . VAL A 1 124 ? -9.215 3.685 11.912 1.00 98.62 124 VAL A CA 1
ATOM 940 C C . VAL A 1 124 ? -8.502 2.477 11.327 1.00 98.62 124 VAL A C 1
ATOM 942 O O . VAL A 1 124 ? -9.098 1.419 11.130 1.00 98.62 124 VAL A O 1
ATOM 945 N N . ILE A 1 125 ? -7.199 2.620 11.090 1.00 98.62 125 ILE A N 1
ATOM 946 C CA . ILE A 1 125 ? -6.333 1.576 10.542 1.00 98.62 125 ILE A CA 1
ATOM 947 C C . ILE A 1 125 ? -5.467 1.011 11.665 1.00 98.62 125 ILE A C 1
ATOM 949 O O . ILE A 1 125 ? -4.430 1.562 12.058 1.00 98.62 125 ILE A O 1
ATOM 953 N N . LEU A 1 126 ? -5.908 -0.123 12.197 1.00 98.25 126 LEU A N 1
ATOM 954 C CA . LEU A 1 126 ? -5.221 -0.833 13.257 1.00 98.25 126 LEU A CA 1
ATOM 955 C C . LEU A 1 126 ? -3.902 -1.426 12.755 1.00 98.25 126 LEU A C 1
ATOM 957 O O . LEU A 1 126 ? -3.852 -2.053 11.695 1.00 98.25 126 LEU A O 1
ATOM 961 N N . ALA A 1 127 ? -2.840 -1.252 13.548 1.00 97.19 127 ALA A N 1
ATOM 962 C CA . ALA A 1 127 ? -1.469 -1.602 13.169 1.00 97.19 127 ALA A CA 1
ATOM 963 C C . ALA A 1 127 ? -0.997 -0.918 11.864 1.00 97.19 127 ALA A C 1
ATOM 965 O O . ALA A 1 127 ? -0.107 -1.418 11.177 1.00 97.19 127 ALA A O 1
ATOM 966 N N . GLY A 1 128 ? -1.540 0.265 11.555 1.00 97.31 128 GLY A N 1
ATOM 967 C CA . GLY A 1 128 ? -1.369 0.979 10.286 1.00 97.31 128 GLY A CA 1
ATOM 968 C C . GLY A 1 128 ? 0.034 1.511 9.963 1.00 97.31 128 GLY A C 1
ATOM 969 O O . GLY A 1 128 ? 0.224 2.122 8.923 1.00 97.31 128 GLY A O 1
ATOM 970 N N . THR A 1 129 ? 1.045 1.283 10.808 1.00 96.81 129 THR A N 1
ATOM 971 C CA . THR A 1 129 ? 2.416 1.791 10.560 1.00 96.81 129 THR A CA 1
ATOM 972 C C . THR A 1 129 ? 3.261 0.922 9.619 1.00 96.81 129 THR A C 1
ATOM 974 O O . THR A 1 129 ? 4.428 1.252 9.368 1.00 96.81 129 THR A O 1
ATOM 977 N N . GLY A 1 130 ? 2.727 -0.211 9.152 1.00 94.25 130 GLY A N 1
ATOM 978 C CA . GLY A 1 130 ? 3.343 -1.058 8.124 1.00 94.25 130 GLY A CA 1
ATOM 979 C C . GLY A 1 130 ? 3.022 -0.585 6.697 1.00 94.25 130 GLY A C 1
ATOM 980 O O . GLY A 1 130 ? 2.139 0.254 6.539 1.00 94.25 130 GLY A O 1
ATOM 981 N N . PRO A 1 131 ? 3.692 -1.128 5.663 1.00 93.56 131 PRO A N 1
ATOM 982 C CA . PRO A 1 131 ? 3.554 -0.665 4.277 1.00 93.56 131 PRO A CA 1
ATOM 983 C C . PRO A 1 131 ? 2.101 -0.562 3.787 1.00 93.56 131 PRO A C 1
ATOM 985 O O . PRO A 1 131 ? 1.675 0.511 3.378 1.00 93.56 131 PRO A O 1
ATOM 988 N N . VAL A 1 132 ? 1.305 -1.631 3.933 1.00 95.81 132 VAL A N 1
ATOM 989 C CA . VAL A 1 132 ? -0.123 -1.644 3.544 1.00 95.81 132 VAL A CA 1
ATOM 990 C C . VAL A 1 132 ? -0.916 -0.559 4.277 1.00 95.81 132 VAL A C 1
ATOM 992 O O . VAL A 1 132 ? -1.684 0.176 3.666 1.00 95.81 132 VAL A O 1
ATOM 995 N N . GLY A 1 133 ? -0.724 -0.446 5.594 1.00 97.50 133 GLY A N 1
ATOM 996 C CA . GLY A 1 133 ? -1.465 0.502 6.424 1.00 97.50 133 GLY A CA 1
ATOM 997 C C . GLY A 1 133 ? -1.174 1.960 6.076 1.00 97.50 133 GLY A C 1
ATOM 998 O O . GLY A 1 133 ? -2.093 2.772 6.079 1.00 97.50 133 GLY A O 1
ATOM 999 N N . ARG A 1 134 ? 0.077 2.272 5.717 1.00 97.19 134 ARG A N 1
ATOM 1000 C CA . ARG A 1 134 ? 0.495 3.609 5.278 1.00 97.19 134 ARG A CA 1
ATOM 1001 C C . ARG A 1 134 ? -0.185 4.015 3.974 1.00 97.19 134 ARG A C 1
ATOM 1003 O O . ARG A 1 134 ? -0.782 5.084 3.915 1.00 97.19 134 ARG A O 1
ATOM 1010 N N . ILE A 1 135 ? -0.147 3.146 2.959 1.00 97.06 135 ILE A N 1
ATOM 1011 C CA . ILE A 1 135 ? -0.803 3.419 1.672 1.00 97.06 135 ILE A CA 1
ATOM 1012 C C . ILE A 1 135 ? -2.322 3.520 1.856 1.00 97.06 135 ILE A C 1
ATOM 1014 O O . ILE A 1 135 ? -2.938 4.450 1.347 1.00 97.06 135 ILE A O 1
ATOM 1018 N N . ALA A 1 136 ? -2.929 2.621 2.640 1.00 98.38 136 ALA A N 1
ATOM 1019 C CA . ALA A 1 136 ? -4.362 2.673 2.926 1.00 98.38 136 ALA A CA 1
ATOM 1020 C C . ALA A 1 136 ? -4.758 3.972 3.649 1.00 98.38 136 ALA A C 1
ATOM 1022 O O . ALA A 1 136 ? -5.798 4.542 3.336 1.00 98.38 136 ALA A O 1
ATOM 1023 N N . ALA A 1 137 ? -3.922 4.468 4.569 1.00 98.56 137 ALA A N 1
ATOM 1024 C CA . ALA A 1 137 ? -4.154 5.740 5.249 1.00 98.56 137 ALA A CA 1
ATOM 1025 C C . ALA A 1 137 ? -4.169 6.914 4.266 1.00 98.56 137 ALA A C 1
ATOM 1027 O O . ALA A 1 137 ? -5.107 7.705 4.292 1.00 98.56 137 ALA A O 1
ATOM 1028 N N . MET A 1 138 ? -3.176 6.990 3.373 1.00 98.00 138 MET A N 1
ATOM 1029 C CA . MET A 1 138 ? -3.108 8.045 2.357 1.00 98.00 138 MET A CA 1
ATOM 1030 C C . MET A 1 138 ? -4.280 7.979 1.379 1.00 98.00 138 MET A C 1
ATOM 1032 O O . MET A 1 138 ? -4.877 9.005 1.078 1.00 98.00 138 MET A O 1
ATOM 1036 N N . LEU A 1 139 ? -4.647 6.781 0.913 1.00 98.12 139 LEU A N 1
ATOM 1037 C CA . LEU A 1 139 ? -5.797 6.601 0.025 1.00 98.12 139 LEU A CA 1
ATOM 1038 C C . LEU A 1 139 ? -7.102 7.046 0.700 1.00 98.12 139 LEU A C 1
ATOM 1040 O O . LEU A 1 139 ? -7.836 7.837 0.122 1.00 98.12 139 LEU A O 1
ATOM 1044 N N . CYS A 1 140 ? -7.365 6.613 1.937 1.00 98.50 140 CYS A N 1
ATOM 1045 C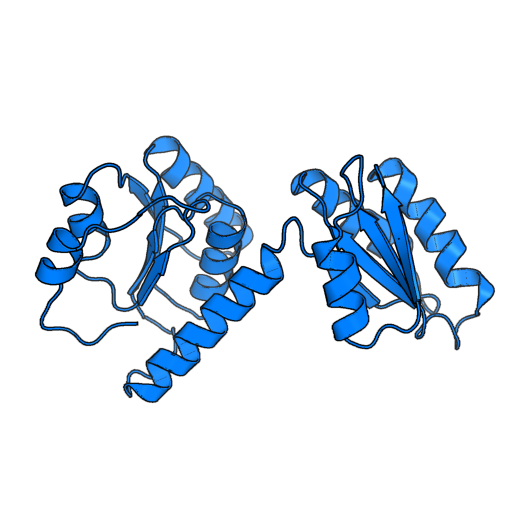 CA . CYS A 1 140 ? -8.548 7.054 2.680 1.00 98.50 140 CYS A CA 1
ATOM 1046 C C . CYS A 1 140 ? -8.558 8.575 2.911 1.00 98.50 140 CYS A C 1
ATOM 1048 O O . CYS A 1 140 ? -9.607 9.200 2.781 1.00 98.50 140 CYS A O 1
ATOM 1050 N N . ALA A 1 141 ? -7.408 9.171 3.239 1.00 98.31 141 ALA A N 1
ATOM 1051 C CA . ALA A 1 141 ? -7.297 10.609 3.474 1.00 98.31 141 ALA A CA 1
ATOM 1052 C C . ALA A 1 141 ? -7.552 11.419 2.190 1.00 98.31 141 ALA A C 1
ATOM 1054 O O . ALA A 1 141 ? -8.277 12.413 2.227 1.00 98.31 141 ALA A O 1
ATOM 1055 N N . ASN A 1 142 ? -7.038 10.950 1.048 1.00 97.62 142 ASN A N 1
ATOM 1056 C CA . ASN A 1 142 ? -7.291 11.547 -0.267 1.00 97.62 142 ASN A CA 1
ATOM 1057 C C . ASN A 1 142 ? -8.774 11.473 -0.675 1.00 97.62 142 ASN A C 1
ATOM 1059 O O . ASN A 1 142 ? -9.263 12.376 -1.350 1.00 97.62 142 ASN A O 1
ATOM 1063 N N . GLU A 1 143 ? -9.504 10.446 -0.226 1.00 97.44 143 GLU A N 1
ATOM 1064 C CA . GLU A 1 143 ? -10.965 10.332 -0.391 1.00 97.44 143 GLU A CA 1
ATOM 1065 C C . GLU A 1 143 ? -11.763 11.165 0.638 1.00 97.44 143 GLU A C 1
ATOM 1067 O O . GLU A 1 143 ? -12.990 11.072 0.725 1.00 97.44 143 GLU A O 1
ATOM 1072 N N . GLY A 1 144 ? -11.087 12.000 1.434 1.00 97.38 144 GLY A N 1
ATOM 1073 C CA . GLY A 1 144 ? -11.713 12.934 2.372 1.00 97.38 144 GLY A CA 1
ATOM 1074 C C . GLY A 1 144 ? -12.141 12.318 3.705 1.00 97.38 144 GLY A C 1
ATOM 1075 O O . GLY A 1 144 ? -12.977 12.904 4.396 1.00 97.38 144 GLY A O 1
ATOM 1076 N N . ALA A 1 145 ? -11.613 11.148 4.074 1.00 98.38 145 ALA A N 1
ATOM 1077 C CA . ALA A 1 145 ? -11.870 10.541 5.377 1.00 98.38 145 ALA A CA 1
ATOM 1078 C C . ALA A 1 145 ? -11.081 11.219 6.517 1.00 98.38 145 ALA A C 1
ATOM 1080 O O . ALA A 1 145 ? -9.993 11.754 6.313 1.00 98.38 145 ALA A O 1
ATOM 1081 N N . ASP A 1 146 ? -11.602 11.116 7.741 1.00 98.38 146 ASP A N 1
ATOM 1082 C CA . ASP A 1 146 ? -10.886 11.413 8.988 1.00 98.38 146 ASP A CA 1
ATOM 1083 C C . ASP A 1 146 ? -10.102 10.160 9.406 1.00 98.38 146 ASP A C 1
ATOM 1085 O O . ASP A 1 146 ? -10.687 9.169 9.863 1.00 98.38 146 ASP A O 1
ATOM 1089 N N . VAL A 1 147 ? -8.788 10.163 9.161 1.00 98.75 147 VAL A N 1
ATOM 1090 C CA . VAL A 1 147 ? -7.948 8.962 9.236 1.00 98.75 147 VAL A CA 1
ATOM 1091 C C . VAL A 1 147 ? -7.101 8.935 10.502 1.00 98.75 147 VAL A C 1
ATOM 1093 O O . VAL A 1 147 ? -6.303 9.830 10.779 1.00 98.75 147 VAL A O 1
ATOM 1096 N N . THR A 1 148 ? -7.187 7.820 11.225 1.00 98.81 148 THR A N 1
ATOM 1097 C CA . THR A 1 148 ? -6.300 7.491 12.343 1.00 98.81 148 THR A CA 1
ATOM 1098 C C . THR A 1 148 ? -5.573 6.172 12.092 1.00 98.81 148 THR A C 1
ATOM 1100 O O . THR A 1 148 ? -6.199 5.145 11.838 1.00 98.81 148 THR A O 1
ATOM 1103 N N . ILE A 1 149 ? -4.248 6.154 12.233 1.00 98.81 149 ILE A N 1
ATOM 1104 C CA . ILE A 1 149 ? -3.442 4.927 12.252 1.00 98.81 149 ILE A CA 1
ATOM 1105 C C . ILE A 1 149 ? -3.031 4.574 13.680 1.00 98.81 149 ILE A C 1
ATOM 1107 O O . ILE A 1 149 ? -2.782 5.450 14.514 1.00 98.81 149 ILE A O 1
ATOM 1111 N N . THR A 1 150 ? -2.904 3.276 13.967 1.00 98.44 150 THR A N 1
ATOM 1112 C CA . THR A 1 150 ? -2.445 2.819 15.286 1.00 98.44 150 THR A CA 1
ATOM 1113 C C . THR A 1 150 ? -1.129 2.052 15.254 1.00 98.44 150 THR A C 1
ATOM 1115 O O . THR A 1 150 ? -0.764 1.386 14.280 1.00 98.44 150 THR A O 1
ATOM 1118 N N . SER A 1 151 ? -0.396 2.121 16.365 1.00 97.62 151 SER A N 1
ATOM 1119 C CA . SER A 1 151 ? 0.767 1.275 16.643 1.00 97.62 151 SER A CA 1
ATOM 1120 C C . SER A 1 151 ? 0.868 0.977 18.138 1.00 97.62 151 SER A C 1
ATOM 1122 O O . SER A 1 151 ? 0.374 1.723 18.977 1.00 97.62 151 SER A O 1
ATOM 1124 N N . ARG A 1 152 ? 1.558 -0.109 18.504 1.00 95.69 152 ARG A N 1
ATOM 1125 C CA . ARG A 1 152 ? 1.831 -0.440 19.917 1.00 95.69 152 ARG A CA 1
ATOM 1126 C C . ARG A 1 152 ? 2.776 0.564 20.594 1.00 95.69 152 ARG A C 1
ATOM 1128 O O . ARG A 1 152 ? 2.821 0.645 21.821 1.00 95.69 152 ARG A O 1
ATOM 1135 N N . ASN A 1 153 ? 3.547 1.295 19.791 1.00 97.19 153 ASN A N 1
ATOM 1136 C CA . ASN A 1 153 ? 4.448 2.364 20.204 1.00 97.19 153 ASN A CA 1
ATOM 1137 C C . ASN A 1 153 ? 3.876 3.716 19.740 1.00 97.19 153 ASN A C 1
ATOM 1139 O O . ASN A 1 153 ? 3.563 3.866 18.556 1.00 97.19 153 ASN A O 1
ATOM 1143 N N . GLU A 1 154 ? 3.733 4.654 20.677 1.00 97.19 154 GLU A N 1
ATOM 1144 C CA . GLU A 1 154 ? 3.119 5.968 20.452 1.00 97.19 154 GLU A CA 1
ATOM 1145 C C . GLU A 1 154 ? 3.955 6.854 19.527 1.00 97.19 154 GLU A C 1
ATOM 1147 O O . GLU A 1 154 ? 3.422 7.377 18.552 1.00 97.19 154 GLU A O 1
ATOM 1152 N N . ASP A 1 155 ? 5.261 6.956 19.780 1.00 97.81 155 ASP A N 1
ATOM 1153 C CA . ASP A 1 155 ? 6.174 7.772 18.973 1.00 97.81 155 ASP A CA 1
ATOM 1154 C C . ASP A 1 155 ? 6.182 7.299 17.518 1.00 97.81 155 ASP A C 1
ATOM 1156 O O . ASP A 1 155 ? 6.066 8.096 16.594 1.00 97.81 155 ASP A O 1
ATOM 1160 N N . ARG A 1 156 ? 6.218 5.979 17.298 1.00 97.62 156 ARG A N 1
ATOM 1161 C CA . ARG A 1 156 ? 6.115 5.394 15.956 1.00 97.62 156 ARG A CA 1
ATOM 1162 C C . ARG A 1 156 ? 4.780 5.726 15.291 1.00 97.62 156 ARG A C 1
ATOM 1164 O O . ARG A 1 156 ? 4.768 5.954 14.088 1.00 97.62 156 ARG A O 1
ATOM 1171 N N . ALA A 1 157 ? 3.668 5.711 16.029 1.00 98.06 157 ALA A N 1
ATOM 1172 C CA . ALA A 1 157 ? 2.366 6.062 15.465 1.00 98.06 157 ALA A CA 1
ATOM 1173 C C . ALA A 1 157 ? 2.350 7.529 15.017 1.00 98.06 157 ALA A C 1
ATOM 1175 O O . ALA A 1 157 ? 1.994 7.810 13.878 1.00 98.06 157 ALA A O 1
ATOM 1176 N N . LYS A 1 158 ? 2.787 8.437 15.897 1.00 98.38 158 LYS A N 1
ATOM 1177 C CA . LYS A 1 158 ? 2.809 9.884 15.654 1.00 98.38 158 LYS A CA 1
ATOM 1178 C C . LYS A 1 158 ? 3.768 10.281 14.538 1.00 98.38 158 LYS A C 1
ATOM 1180 O O . LYS A 1 158 ? 3.371 11.048 13.673 1.00 98.38 158 LYS A O 1
ATOM 1185 N N . ASN A 1 159 ? 4.984 9.736 14.532 1.00 98.31 159 ASN A N 1
ATOM 1186 C CA . ASN A 1 159 ? 5.981 10.053 13.508 1.00 98.31 159 ASN A CA 1
ATOM 1187 C C . ASN A 1 159 ? 5.489 9.628 12.122 1.00 98.31 159 ASN A C 1
ATOM 1189 O O . ASN A 1 159 ? 5.420 10.459 11.231 1.00 98.31 159 ASN A O 1
ATOM 1193 N N . ILE A 1 160 ? 5.040 8.374 11.971 1.00 98.19 160 ILE A N 1
ATOM 1194 C CA . ILE A 1 160 ? 4.535 7.895 10.678 1.00 98.19 160 ILE A CA 1
ATOM 1195 C C . ILE A 1 160 ? 3.287 8.667 10.244 1.00 98.19 160 ILE A C 1
ATOM 1197 O O . ILE A 1 160 ? 3.161 8.994 9.075 1.00 98.19 160 ILE A O 1
ATOM 1201 N N . ALA A 1 161 ? 2.367 8.979 11.158 1.00 98.50 161 ALA A N 1
ATOM 1202 C CA . ALA A 1 161 ? 1.195 9.782 10.816 1.00 98.50 161 ALA A CA 1
ATOM 1203 C C . ALA A 1 161 ? 1.581 11.198 10.350 1.00 98.50 161 ALA A C 1
ATOM 1205 O O . ALA A 1 161 ? 0.990 11.705 9.400 1.00 98.50 161 ALA A O 1
ATOM 1206 N N . GLY A 1 162 ? 2.600 11.801 10.972 1.00 98.44 162 GLY A N 1
ATOM 1207 C CA . GLY A 1 162 ? 3.177 13.077 10.550 1.00 98.44 162 GLY A CA 1
ATOM 1208 C C . GLY A 1 162 ? 3.774 13.011 9.146 1.00 98.44 162 GLY A C 1
ATOM 1209 O O . GLY A 1 162 ? 3.393 13.819 8.305 1.00 98.44 162 GLY A O 1
ATOM 1210 N N . ASP A 1 163 ? 4.618 12.011 8.877 1.00 97.69 163 ASP A N 1
ATOM 1211 C CA . ASP A 1 163 ? 5.232 11.799 7.558 1.00 97.69 163 ASP A CA 1
ATOM 1212 C C . ASP A 1 163 ? 4.158 11.647 6.465 1.00 97.69 163 ASP A C 1
ATOM 1214 O O . ASP A 1 163 ? 4.209 12.305 5.430 1.00 97.69 163 ASP A O 1
ATOM 1218 N N . LEU A 1 164 ? 3.126 10.830 6.719 1.00 97.62 164 LEU A N 1
ATOM 1219 C CA . LEU A 1 164 ? 2.022 10.633 5.771 1.00 97.62 164 LEU A CA 1
ATOM 1220 C C . LEU A 1 164 ? 1.162 11.889 5.602 1.00 97.62 164 LEU A C 1
ATOM 1222 O O . LEU A 1 164 ? 0.606 12.108 4.525 1.00 97.62 164 LEU A O 1
ATOM 1226 N N . SER A 1 165 ? 1.030 12.705 6.650 1.00 98.25 165 SER A N 1
ATOM 1227 C CA . SER A 1 165 ? 0.294 13.967 6.556 1.00 98.25 165 SER A CA 1
ATOM 1228 C C . SER A 1 165 ? 1.023 14.968 5.663 1.00 98.25 165 SER A C 1
ATOM 1230 O O . SER A 1 165 ? 0.398 15.656 4.858 1.00 98.25 165 SER A O 1
ATOM 1232 N N . GLU A 1 166 ? 2.351 15.030 5.776 1.00 97.44 166 GLU A N 1
ATOM 1233 C CA . GLU A 1 166 ? 3.192 15.853 4.906 1.00 97.44 166 GLU A CA 1
ATOM 1234 C C . GLU A 1 166 ? 3.157 15.353 3.454 1.00 97.44 166 GLU A C 1
ATOM 1236 O O . GLU A 1 166 ? 2.976 16.156 2.541 1.00 97.44 166 GLU A O 1
ATOM 1241 N N . GLU A 1 167 ? 3.257 14.036 3.243 1.00 93.75 167 GLU A N 1
ATOM 1242 C CA . GLU A 1 167 ? 3.257 13.415 1.911 1.00 93.75 167 GLU A CA 1
ATOM 1243 C C . GLU A 1 167 ? 1.911 13.569 1.181 1.00 93.75 167 GLU A C 1
ATOM 1245 O O . GLU A 1 167 ? 1.882 13.888 -0.007 1.00 93.75 167 GLU A O 1
ATOM 1250 N N . SER A 1 168 ? 0.791 13.369 1.883 1.00 93.12 168 SER A N 1
ATOM 1251 C CA . SER A 1 168 ? -0.553 13.450 1.289 1.00 93.12 168 SER A CA 1
ATOM 1252 C C . SER A 1 168 ? -1.122 14.870 1.238 1.00 93.12 168 SER A C 1
ATOM 1254 O O . SER A 1 168 ? -2.004 15.148 0.430 1.00 93.12 168 SER A O 1
ATOM 1256 N N . GLY A 1 169 ? -0.650 15.779 2.097 1.00 96.75 169 GLY A N 1
ATOM 1257 C CA . GLY A 1 169 ? -1.262 17.096 2.290 1.00 96.75 169 GLY A CA 1
ATOM 1258 C C . GLY A 1 169 ? -2.577 17.067 3.085 1.00 96.75 169 GLY A C 1
ATOM 1259 O O . GLY A 1 169 ? -3.272 18.085 3.145 1.00 96.75 169 GLY A O 1
ATOM 1260 N N . HIS A 1 170 ? -2.914 15.932 3.703 1.00 97.31 170 HIS A N 1
ATOM 1261 C CA . HIS A 1 170 ? -4.108 15.724 4.525 1.00 97.31 170 HIS A CA 1
ATOM 1262 C C . HIS A 1 170 ? -3.724 15.414 5.977 1.00 97.31 170 HIS A C 1
ATOM 1264 O O . HIS A 1 170 ? -2.670 14.850 6.239 1.00 97.31 170 HIS A O 1
ATOM 1270 N N . GLU A 1 171 ? -4.569 15.764 6.948 1.00 97.75 171 GLU A N 1
ATOM 1271 C CA . GLU A 1 171 ? -4.299 15.431 8.352 1.00 97.75 171 GLU A CA 1
ATOM 1272 C C . GLU A 1 171 ? -4.541 13.936 8.610 1.00 97.75 171 GLU A C 1
ATOM 1274 O O . GLU A 1 171 ? -5.647 13.434 8.412 1.00 97.75 171 GLU A O 1
ATOM 1279 N N . ILE A 1 172 ? -3.512 13.230 9.086 1.00 98.69 172 ILE A N 1
ATOM 1280 C CA . ILE A 1 172 ? -3.590 11.837 9.532 1.00 98.69 172 ILE A CA 1
ATOM 1281 C C . ILE A 1 172 ? -3.134 11.774 10.991 1.00 98.69 172 ILE A C 1
ATOM 1283 O O . ILE A 1 172 ? -2.068 12.273 11.356 1.00 98.69 172 ILE A O 1
ATOM 1287 N N . GLN A 1 173 ? -3.926 11.126 11.846 1.00 98.56 173 GLN A N 1
ATOM 1288 C CA . GLN A 1 173 ? -3.634 11.013 13.275 1.00 98.56 173 GLN A CA 1
ATOM 1289 C C . GLN A 1 173 ? -2.933 9.696 13.614 1.00 98.56 173 GLN A C 1
ATOM 1291 O O . GLN A 1 173 ? -3.272 8.630 13.105 1.00 98.56 173 GLN A O 1
ATOM 1296 N N . GLY A 1 174 ? -1.957 9.758 14.519 1.00 98.44 174 GLY A N 1
ATOM 1297 C CA . GLY A 1 174 ? -1.230 8.592 15.016 1.00 98.44 174 GLY A CA 1
ATOM 1298 C C . GLY A 1 174 ? -1.469 8.381 16.503 1.00 98.44 174 GLY A C 1
ATOM 1299 O O . GLY A 1 174 ? -1.047 9.207 17.315 1.00 98.44 174 GLY A O 1
ATOM 1300 N N . ILE A 1 175 ? -2.094 7.262 16.877 1.00 98.12 175 ILE A N 1
ATOM 1301 C CA . ILE A 1 175 ? -2.368 6.932 18.285 1.00 98.12 175 ILE A CA 1
ATOM 1302 C C . ILE A 1 175 ? -1.777 5.587 18.701 1.00 98.12 175 ILE A C 1
ATOM 1304 O O . ILE A 1 175 ? -1.556 4.674 17.897 1.00 98.12 175 ILE A O 1
ATOM 1308 N N . ARG A 1 176 ? -1.527 5.448 20.003 1.00 97.94 176 ARG A N 1
ATOM 1309 C CA . ARG A 1 176 ? -1.094 4.179 20.578 1.00 97.94 176 ARG A CA 1
ATOM 1310 C C . ARG A 1 176 ? -2.289 3.245 20.774 1.00 97.94 176 ARG A C 1
ATOM 1312 O O . ARG A 1 176 ? -3.281 3.635 21.376 1.00 97.94 176 ARG A O 1
ATOM 1319 N N . ALA A 1 177 ? -2.146 2.004 20.322 1.00 96.81 177 ALA A N 1
ATOM 1320 C CA . ALA A 1 177 ? -3.039 0.900 20.652 1.00 96.81 177 ALA A CA 1
ATOM 1321 C C . ALA A 1 177 ? -2.213 -0.370 20.883 1.00 96.81 177 ALA A C 1
ATOM 1323 O O . ALA A 1 177 ? -1.641 -0.948 19.955 1.00 96.81 177 ALA A O 1
ATOM 1324 N N . SER A 1 178 ? -2.093 -0.771 22.146 1.00 94.69 178 SER A N 1
ATOM 1325 C CA . SER A 1 178 ? -1.266 -1.904 22.582 1.00 94.69 178 SER A CA 1
ATOM 1326 C C . SER A 1 178 ? -1.996 -2.922 23.459 1.00 94.69 178 SER A C 1
ATOM 1328 O O . SER A 1 178 ? -1.456 -3.998 23.718 1.00 94.69 178 SER A O 1
ATOM 1330 N N . SER A 1 179 ? -3.208 -2.589 23.900 1.00 95.00 179 SER A N 1
ATOM 1331 C CA . SER A 1 179 ? -4.088 -3.430 24.705 1.00 95.00 179 SER A CA 1
ATOM 1332 C C . SER A 1 179 ? -5.493 -3.446 24.106 1.00 95.00 179 SER A C 1
ATOM 1334 O O . SER A 1 179 ? -5.831 -2.617 23.259 1.00 95.00 179 SER A O 1
ATOM 1336 N N . ASP A 1 180 ? -6.330 -4.373 24.563 1.00 94.56 180 ASP A N 1
ATOM 1337 C CA . ASP A 1 180 ? -7.737 -4.456 24.157 1.00 94.56 180 ASP A CA 1
ATOM 1338 C C . ASP A 1 180 ? -8.529 -3.189 24.518 1.00 94.56 180 ASP A C 1
ATOM 1340 O O . ASP A 1 180 ? -9.427 -2.797 23.774 1.00 94.56 180 ASP A O 1
ATOM 1344 N N . GLU A 1 181 ? -8.188 -2.542 25.637 1.00 95.38 181 GLU A N 1
ATOM 1345 C CA . GLU A 1 181 ? -8.815 -1.299 26.102 1.00 95.38 181 GLU A CA 1
ATOM 1346 C C . GLU A 1 181 ? -8.413 -0.110 25.225 1.00 95.38 181 GLU A C 1
ATOM 1348 O O . GLU A 1 181 ? -9.279 0.592 24.714 1.00 95.38 181 GLU A O 1
ATOM 1353 N N . GLU A 1 182 ? -7.118 0.046 24.942 1.00 96.56 182 GLU A N 1
ATOM 1354 C CA . GLU A 1 182 ? -6.634 1.094 24.034 1.00 96.56 182 GLU A CA 1
ATOM 1355 C C . GLU A 1 182 ? -7.150 0.882 22.604 1.00 96.56 182 GLU A C 1
ATOM 1357 O O . GLU A 1 182 ? -7.493 1.835 21.910 1.00 96.56 182 GLU A O 1
ATOM 1362 N N . THR A 1 183 ? -7.241 -0.376 22.163 1.00 96.62 183 THR A N 1
ATOM 1363 C CA . THR A 1 183 ? -7.812 -0.725 20.856 1.00 96.62 183 THR A CA 1
ATOM 1364 C C . THR A 1 183 ? -9.290 -0.361 20.797 1.00 96.62 183 THR A C 1
ATOM 1366 O O . THR A 1 183 ? -9.728 0.201 19.800 1.00 96.62 183 THR A O 1
ATOM 1369 N N . TYR A 1 184 ? -10.055 -0.635 21.859 1.00 96.25 184 TYR A N 1
ATOM 1370 C CA . TYR A 1 184 ? -11.450 -0.210 21.959 1.00 96.25 184 TYR A CA 1
ATOM 1371 C C . TYR A 1 184 ? -11.576 1.316 21.903 1.00 96.25 184 TYR A C 1
ATOM 1373 O O . TYR A 1 184 ? -12.376 1.834 21.125 1.00 96.25 184 TYR A O 1
ATOM 1381 N N . ASP A 1 185 ? -10.767 2.039 22.679 1.00 96.06 185 ASP A N 1
ATOM 1382 C CA . ASP A 1 185 ? -10.791 3.501 22.696 1.00 96.06 185 ASP A CA 1
ATOM 1383 C C . ASP A 1 185 ? -10.444 4.117 21.341 1.00 96.06 185 ASP A C 1
ATOM 1385 O O . ASP A 1 185 ? -11.048 5.123 20.971 1.00 96.06 185 ASP A O 1
ATOM 1389 N N . ALA A 1 186 ? -9.543 3.485 20.586 1.00 96.44 186 ALA A N 1
ATOM 1390 C CA . ALA A 1 186 ? -9.191 3.889 19.232 1.00 96.44 186 ALA A CA 1
ATOM 1391 C C . ALA A 1 186 ? -10.358 3.755 18.238 1.00 96.44 186 ALA A C 1
ATOM 1393 O O . ALA A 1 186 ? -10.481 4.581 17.343 1.00 96.44 186 ALA A O 1
ATOM 1394 N N . ILE A 1 187 ? -11.210 2.729 18.369 1.00 96.25 187 ILE A N 1
ATOM 1395 C CA . ILE A 1 187 ? -12.191 2.351 17.328 1.00 96.25 187 ILE A CA 1
ATOM 1396 C C . ILE A 1 187 ? -13.662 2.544 17.721 1.00 96.25 187 ILE A C 1
ATOM 1398 O O . ILE A 1 187 ? -14.554 2.340 16.892 1.00 96.25 187 ILE A O 1
ATOM 1402 N N . LYS A 1 188 ? -13.958 2.922 18.971 1.00 95.44 188 LYS A N 1
ATOM 1403 C CA . LYS A 1 188 ? -15.340 3.055 19.478 1.00 95.44 188 LYS A CA 1
ATOM 1404 C C . LYS A 1 188 ? -16.216 3.993 18.642 1.00 95.44 188 LYS A C 1
ATOM 1406 O O . LYS A 1 188 ? -17.404 3.719 18.462 1.00 95.44 188 LYS A O 1
ATOM 1411 N N . ASP A 1 189 ? -15.611 5.035 18.077 1.00 94.31 189 ASP A N 1
ATOM 1412 C CA . ASP A 1 189 ? -16.279 6.041 17.247 1.00 94.31 189 ASP A CA 1
ATOM 1413 C C . ASP A 1 189 ? -15.987 5.897 15.746 1.00 94.31 189 ASP A C 1
ATOM 1415 O O . ASP A 1 189 ? -16.447 6.725 14.965 1.00 94.31 189 ASP A O 1
ATOM 1419 N N . ALA A 1 190 ? -15.251 4.856 15.343 1.00 96.31 190 ALA A N 1
ATOM 1420 C CA . ALA A 1 190 ? -14.921 4.597 13.947 1.00 96.31 190 ALA A CA 1
ATOM 1421 C C . ALA A 1 190 ? -16.132 4.069 13.166 1.00 96.31 190 ALA A C 1
ATOM 1423 O O . ALA A 1 190 ? -16.863 3.193 13.645 1.00 96.31 190 ALA A O 1
ATOM 1424 N N . GLU A 1 191 ? -16.296 4.567 11.944 1.00 96.50 191 GLU A N 1
ATOM 1425 C CA . GLU A 1 191 ? -17.267 4.078 10.957 1.00 96.50 191 GLU A CA 1
ATOM 1426 C C . GLU A 1 191 ? -16.646 3.025 10.035 1.00 96.50 191 GLU A C 1
ATOM 1428 O O . GLU A 1 191 ? -17.355 2.163 9.519 1.00 96.50 191 GLU A O 1
ATOM 1433 N N . VAL A 1 192 ? -15.322 3.070 9.876 1.00 97.81 192 VAL A N 1
ATOM 1434 C CA . VAL A 1 192 ? -14.536 2.078 9.144 1.00 97.81 192 VAL A CA 1
ATOM 1435 C C . VAL A 1 192 ? -13.372 1.617 10.016 1.00 97.81 192 VAL A C 1
ATOM 1437 O O . VAL A 1 192 ? -12.620 2.444 10.540 1.00 97.81 192 VAL A O 1
ATOM 1440 N N . ILE A 1 193 ? -13.194 0.305 10.155 1.00 97.38 193 ILE A N 1
ATOM 1441 C CA . ILE A 1 193 ? -12.071 -0.297 10.879 1.00 97.38 193 ILE A CA 1
ATOM 1442 C C . ILE A 1 193 ? -11.296 -1.213 9.935 1.00 97.38 193 ILE A C 1
ATOM 1444 O O . ILE A 1 193 ? -11.757 -2.282 9.546 1.00 97.38 193 ILE A O 1
ATOM 1448 N N . LEU A 1 194 ? -10.059 -0.832 9.634 1.00 97.75 194 LEU A N 1
ATOM 1449 C CA . LEU A 1 194 ? -9.138 -1.633 8.836 1.00 97.75 194 LEU A CA 1
ATOM 1450 C C . LEU A 1 194 ? -8.091 -2.290 9.730 1.00 97.75 194 LEU A C 1
ATOM 1452 O O . LEU A 1 194 ? -7.609 -1.695 10.691 1.00 97.75 194 LEU A O 1
ATOM 1456 N N . SER A 1 195 ? -7.702 -3.521 9.401 1.00 95.88 195 SER A N 1
ATOM 1457 C CA . SER A 1 195 ? -6.610 -4.221 10.077 1.00 95.88 195 SER A CA 1
ATOM 1458 C C . SER A 1 195 ? -5.458 -4.444 9.106 1.00 95.88 195 SER A C 1
ATOM 1460 O O . SER A 1 195 ? -5.586 -5.207 8.153 1.00 95.88 195 SER A O 1
ATOM 1462 N N . ALA A 1 196 ? -4.329 -3.785 9.365 1.00 96.19 196 ALA A N 1
ATOM 1463 C CA . ALA A 1 196 ? -3.098 -3.894 8.579 1.00 96.19 196 ALA A CA 1
ATOM 1464 C C . ALA A 1 196 ? -1.968 -4.554 9.394 1.00 96.19 196 ALA A C 1
ATOM 1466 O O . ALA A 1 196 ? -0.792 -4.207 9.272 1.00 96.19 196 ALA A O 1
ATOM 1467 N N . GLY A 1 197 ? -2.343 -5.473 10.288 1.00 93.38 197 GLY A N 1
ATOM 1468 C CA . GLY A 1 197 ? -1.412 -6.217 11.128 1.00 93.38 197 GLY A CA 1
AT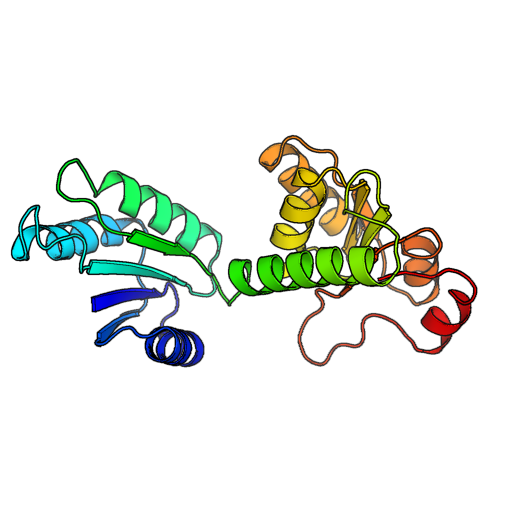OM 1469 C C . GLY A 1 197 ? -0.594 -7.258 10.359 1.00 93.38 197 GLY A C 1
ATOM 1470 O O . GLY A 1 197 ? -0.966 -7.648 9.254 1.00 93.38 197 GLY A O 1
ATOM 1471 N N . PRO A 1 198 ? 0.517 -7.738 10.944 1.00 90.19 198 PRO A N 1
ATOM 1472 C CA . PRO A 1 198 ? 1.294 -8.820 10.353 1.00 90.19 198 PRO A CA 1
ATOM 1473 C C . PRO A 1 198 ? 0.503 -10.134 10.330 1.00 90.19 198 PRO A C 1
ATOM 1475 O O . PRO A 1 198 ? -0.408 -10.353 11.133 1.00 90.19 198 PRO A O 1
ATOM 1478 N N . GLU A 1 199 ? 0.904 -11.031 9.431 1.00 87.88 199 GLU A N 1
ATOM 1479 C CA . GLU A 1 199 ? 0.304 -12.354 9.277 1.00 87.88 199 GLU A CA 1
ATOM 1480 C C . GLU A 1 199 ? 0.255 -13.128 10.606 1.00 87.88 199 GLU A C 1
ATOM 1482 O O . GLU A 1 199 ? 1.193 -13.111 11.406 1.00 87.88 199 GLU A O 1
ATOM 1487 N N . GLY A 1 200 ? -0.869 -13.808 10.851 1.00 91.25 200 GLY A N 1
ATOM 1488 C CA . GLY A 1 200 ? -1.057 -14.664 12.024 1.00 91.25 200 GLY A CA 1
ATOM 1489 C C . GLY A 1 200 ? -1.238 -13.919 13.351 1.00 91.25 200 GLY A C 1
ATOM 1490 O O . GLY A 1 200 ? -1.415 -14.564 14.386 1.00 91.25 200 GLY A O 1
ATOM 1491 N N . VAL A 1 201 ? -1.230 -12.582 13.355 1.00 92.38 201 VAL A N 1
ATOM 1492 C CA . VAL A 1 201 ? -1.413 -11.786 14.573 1.00 92.38 201 VAL A CA 1
ATOM 1493 C C . VAL A 1 201 ? -2.841 -11.269 14.668 1.00 92.38 201 VAL A C 1
ATOM 1495 O O . VAL A 1 201 ? -3.327 -10.527 13.819 1.00 92.38 201 VAL A O 1
ATOM 1498 N N . ARG A 1 202 ? -3.514 -11.619 15.765 1.00 93.00 202 ARG A N 1
ATOM 1499 C CA . ARG A 1 202 ? -4.830 -11.072 16.096 1.00 93.00 202 ARG A CA 1
ATOM 1500 C C . ARG A 1 202 ? -4.693 -9.626 16.571 1.00 93.00 202 ARG A C 1
ATOM 1502 O O . ARG A 1 202 ? -4.057 -9.376 17.592 1.00 93.00 202 ARG A O 1
ATOM 1509 N N . ILE A 1 203 ? -5.338 -8.709 15.856 1.00 93.00 203 ILE A N 1
ATOM 1510 C CA . ILE A 1 203 ? -5.288 -7.265 16.131 1.00 93.00 203 ILE A CA 1
ATOM 1511 C C . ILE A 1 203 ? -6.454 -6.785 17.002 1.00 93.00 203 ILE A C 1
ATOM 1513 O O . ILE A 1 203 ? -6.282 -5.868 17.795 1.00 93.00 203 ILE A O 1
ATOM 1517 N N . ILE A 1 204 ? -7.615 -7.432 16.901 1.00 92.69 204 ILE A N 1
ATOM 1518 C CA . ILE A 1 204 ? -8.796 -7.139 17.715 1.00 92.69 204 ILE A CA 1
ATOM 1519 C C . ILE A 1 204 ? -9.301 -8.426 18.370 1.00 92.69 204 ILE A C 1
ATOM 1521 O O . ILE A 1 204 ? -9.383 -9.473 17.722 1.00 92.69 204 ILE A O 1
ATOM 1525 N N . SER A 1 205 ? -9.588 -8.382 19.670 1.00 93.62 205 SER A N 1
ATOM 1526 C CA . SER A 1 205 ? -10.192 -9.511 20.377 1.00 93.62 205 SER A CA 1
ATOM 1527 C C . SER A 1 205 ? -11.702 -9.564 20.138 1.00 93.62 205 SER A C 1
ATOM 1529 O O . SER A 1 205 ? -12.344 -8.553 19.849 1.00 93.62 205 SER A O 1
ATOM 1531 N N . GLU A 1 206 ? -12.285 -10.754 20.278 1.00 92.94 206 GLU A N 1
ATOM 1532 C CA . GLU A 1 206 ? -13.736 -10.935 20.172 1.00 92.94 206 GLU A CA 1
ATOM 1533 C C . GLU A 1 206 ? -14.483 -10.104 21.227 1.00 92.94 206 GLU A C 1
ATOM 1535 O O . GLU A 1 206 ? -15.502 -9.488 20.924 1.00 92.94 206 GLU A O 1
ATOM 1540 N N . ASP A 1 207 ? -13.946 -10.030 22.447 1.00 93.56 207 ASP A N 1
ATOM 1541 C CA . ASP A 1 207 ? -14.539 -9.255 23.538 1.00 93.56 207 ASP A CA 1
ATOM 1542 C C . ASP A 1 207 ? -14.523 -7.752 23.248 1.00 93.56 207 ASP A C 1
ATOM 1544 O O . ASP A 1 207 ? -15.502 -7.063 23.536 1.00 93.56 207 ASP A O 1
ATOM 1548 N N . THR A 1 208 ? -13.449 -7.228 22.648 1.00 93.31 208 THR A N 1
ATOM 1549 C CA . THR A 1 208 ? -13.412 -5.831 22.194 1.00 93.31 208 THR A CA 1
ATOM 1550 C C . THR A 1 208 ? -14.400 -5.590 21.059 1.00 93.31 208 THR A C 1
ATOM 1552 O O . THR A 1 208 ? -15.113 -4.590 21.092 1.00 93.31 208 THR A O 1
ATOM 1555 N N . LEU A 1 209 ? -14.506 -6.510 20.096 1.00 90.62 209 LEU A N 1
ATOM 1556 C CA . LEU A 1 209 ? -15.445 -6.380 18.981 1.00 90.62 209 LEU A CA 1
ATOM 1557 C C . LEU A 1 209 ? -16.910 -6.367 19.459 1.00 90.62 209 LEU A C 1
ATOM 1559 O O . LEU A 1 209 ? -17.685 -5.527 19.012 1.00 90.62 209 LEU A O 1
ATOM 1563 N N . LYS A 1 210 ? -17.279 -7.217 20.428 1.00 91.69 210 LYS A N 1
ATOM 1564 C CA . LYS A 1 210 ? -18.630 -7.242 21.031 1.00 91.69 210 LYS A CA 1
ATOM 1565 C C . LYS A 1 210 ? -19.006 -5.939 21.737 1.00 91.69 210 LYS A C 1
ATOM 1567 O O . LYS A 1 210 ? -20.174 -5.570 21.776 1.00 91.69 210 LYS A O 1
ATOM 1572 N N . LYS A 1 211 ? -18.033 -5.192 22.268 1.00 91.31 211 LYS A N 1
ATOM 1573 C CA . LYS A 1 211 ? -18.298 -3.873 22.873 1.00 91.31 211 LYS A CA 1
ATOM 1574 C C . LYS A 1 211 ? -18.689 -2.806 21.843 1.00 91.31 211 LYS A C 1
ATOM 1576 O O . LYS A 1 211 ? -19.199 -1.763 22.235 1.00 91.31 211 LYS A O 1
ATOM 1581 N N . LEU A 1 212 ? -18.443 -3.040 20.551 1.00 88.81 212 LEU A N 1
ATOM 1582 C CA . LEU A 1 212 ? -18.744 -2.105 19.460 1.00 88.81 212 LEU A CA 1
ATOM 1583 C C . LEU A 1 212 ? -20.152 -2.284 18.869 1.00 88.81 212 LEU A C 1
ATOM 1585 O O . LEU A 1 212 ? -20.501 -1.579 17.913 1.00 88.81 212 LEU A O 1
ATOM 1589 N N . GLU A 1 213 ? -20.941 -3.219 19.409 1.00 76.75 213 GLU A N 1
ATOM 1590 C CA . GLU A 1 213 ? -22.300 -3.525 18.961 1.00 76.75 213 GLU A CA 1
ATOM 1591 C C . GLU A 1 213 ? -23.214 -2.283 18.975 1.00 76.75 213 GLU A C 1
ATOM 1593 O O . GLU A 1 213 ? -23.134 -1.424 19.853 1.00 76.75 213 GLU A O 1
ATOM 1598 N N . GLY A 1 214 ? -24.109 -2.191 17.984 1.00 76.00 214 GLY A N 1
ATOM 1599 C CA . GLY A 1 214 ? -25.147 -1.151 17.911 1.00 76.00 214 GLY A CA 1
ATOM 1600 C C . GLY A 1 214 ? -24.931 -0.047 16.870 1.00 76.00 214 GLY A C 1
ATOM 1601 O O . GLY A 1 214 ? -25.820 0.785 16.702 1.00 76.00 214 GLY A O 1
ATOM 1602 N N . LYS A 1 215 ? -23.807 -0.047 16.139 1.00 78.75 215 LYS A N 1
ATOM 1603 C CA . LYS A 1 215 ? -23.584 0.815 14.963 1.00 78.75 215 LYS A CA 1
ATOM 1604 C C . LYS A 1 215 ? -23.164 -0.022 13.758 1.00 78.75 215 LYS A C 1
ATOM 1606 O O . LYS A 1 215 ? -22.228 -0.815 13.869 1.00 78.75 215 LYS A O 1
ATOM 1611 N N . THR A 1 216 ? -23.834 0.176 12.625 1.00 80.12 216 THR A N 1
ATOM 1612 C CA . THR A 1 216 ? -23.382 -0.353 11.332 1.00 80.12 216 THR A CA 1
ATOM 1613 C C . THR A 1 216 ? -22.053 0.309 10.978 1.00 80.12 216 THR A C 1
ATOM 1615 O O . THR A 1 216 ? -21.918 1.522 11.113 1.00 80.12 216 THR A O 1
ATOM 1618 N N . ARG A 1 217 ? -21.065 -0.494 10.592 1.00 90.12 217 ARG A N 1
ATOM 1619 C CA . ARG A 1 217 ? -19.709 -0.059 10.246 1.00 90.12 217 ARG A CA 1
ATOM 1620 C C . ARG A 1 217 ? -19.115 -1.015 9.220 1.00 90.12 217 ARG A C 1
ATOM 1622 O O . ARG A 1 217 ? -19.660 -2.109 9.036 1.00 90.12 217 ARG A O 1
ATOM 1629 N N . VAL A 1 218 ? -18.021 -0.597 8.594 1.00 87.25 218 VAL A N 1
ATOM 1630 C CA . VAL A 1 218 ? -17.252 -1.394 7.627 1.00 87.25 218 VAL A CA 1
ATOM 1631 C C . VAL A 1 218 ? -15.949 -1.881 8.238 1.00 87.25 218 VAL A C 1
ATOM 1633 O O . VAL A 1 218 ? -15.293 -1.086 8.947 1.00 87.25 218 VAL A O 1
#

pLDDT: mean 95.81, std 3.34, range [76.0, 98.81]

Radius of gyration: 19.92 Å; chains: 1; bounding box: 48×33×58 Å

Organism: NCBI:txid1698280

Secondary structure (DSSP, 8-state):
-EEEEESSSS--HHHHHHHHHTT-S-EEEE-S--HHHHHHHHHHHHSTTHHHHGGG-EEEEESS-HHHHHHHHHHHHHH-BTTB--EEEE-GGGHHHHHHHHHHHHHHHHHHTT---STT-EEEEETTTSHHHHHHHHHHHHTT-EEEEEESSHHHHHHHHHHHHHHHSS-EEEEE--SHHHHHHHHTT-SEEEE-PPTT---S-HHHHHTTTTS---